Protein 3HUP (pdb70)

Sequence (239 aa):
DSHVSSSSCSEDWVGYQRKCYFISTVKKRSWTSAQNACSEHGATLAVVIDSEKDMNFLKRYAGREEEEHWVGLKKEPGHPWKWSNGKEFNNNWFNVTGSDKKCVFLKNTEVSSMEECEKKNLYWICNKPYKKVSSSCSEDWVGYYQRRKKCYFISTVKRRSWTSAQNNACSSEHGATLAVIDSEKDMNNFLKRYAGREEHWVGLKKEPGHPWKWSNGKEEFNNWFNVTGSDKCVFLKNTEVSSMEECEEKNLYWICNKPYK

Foldseek 3Di:
DPDDWDDDPQWDDDPQKTKHWDPWWFFQVVQQVVLVVVVWGFADADDPVSVQVVQVVQADFKAWGQWFDDPPDAIAGPVGHGDPCPDDEADDEGTWIHHNVDIYHDHRGGIGITMIMDGID/DWQEDPQWDDDPQKTKDWFPWWFFQVVVQVVQVVVVWGFADADDPVSVQVVQAVQAPFKAWGQWFDDVPDAIAGNVRDGDPCPDDEDDDATTWIHHNPHIYHDHRGDTGITMIMDGGD

Radius of gyration: 19.24 Å; Cα contacts (8 Å, |Δi|>4): 569; chains: 2; bounding box: 49×51×42 Å

Solvent-accessible surface area: 12019 Å² total; per-residue (Å²): 182,116,103,61,9,44,13,82,125,54,24,1,10,24,32,127,23,4,0,61,32,9,120,61,95,115,12,17,64,49,0,43,78,26,0,69,134,113,64,6,41,0,0,5,1,68,42,107,100,3,10,72,3,0,56,69,5,1,1,142,96,50,8,0,1,0,0,45,64,70,107,84,108,59,46,95,6,32,84,50,93,98,5,97,97,92,32,114,33,64,63,108,56,99,0,0,8,0,48,33,77,65,20,8,13,41,66,9,117,105,92,13,49,14,0,3,4,52,112,43,213,118,46,8,20,60,71,78,24,2,3,24,44,154,31,0,0,68,24,4,118,75,90,123,23,19,72,45,0,36,79,26,0,72,134,108,62,7,42,0,0,8,1,74,46,102,95,3,6,79,6,1,51,65,15,4,8,166,76,45,3,0,0,0,0,55,48,60,103,84,96,64,51,82,7,31,89,58,111,110,5,114,88,94,25,115,20,69,65,116,56,89,0,0,8,0,37,19,84,65,16,11,13,42,86,17,133,91,92,13,52,10,0,2,7,62,100,23,169

Structure (mmCIF, N/CA/C/O backbone):
data_3HUP
#
_entry.id   3HUP
#
_cell.length_a   86.067
_cell.length_b   86.067
_cell.length_c   61.975
_cell.angle_alpha   90.00
_cell.angle_beta   90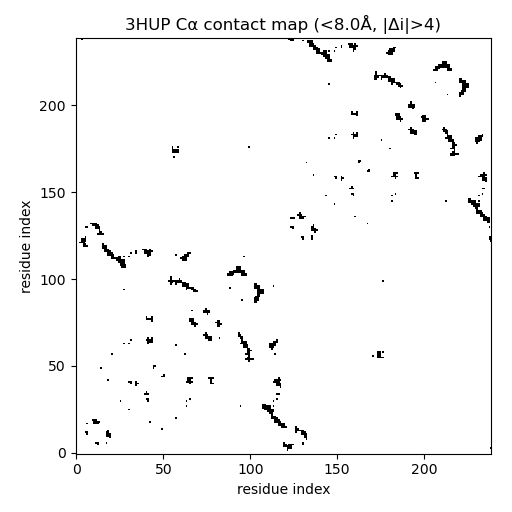.00
_cell.angle_gamma   120.00
#
_symmetry.space_group_name_H-M   'P 61'
#
loop_
_entity.id
_entity.type
_entity.pdbx_description
1 polymer 'Early activation antigen CD69'
2 non-polymer 'CHLORIDE ION'
3 non-polymer 'SODIUM ION'
4 water water
#
loop_
_atom_site.group_PDB
_atom_site.id
_atom_site.type_symbol
_atom_site.label_atom_id
_atom_site.label_alt_id
_atom_site.label_comp_id
_atom_site.label_asym_id
_atom_site.label_entity_id
_atom_site.label_seq_id
_atom_site.pdbx_PDB_ins_code
_atom_site.Cartn_x
_atom_site.Cartn_y
_atom_site.Cartn_z
_atom_site.occupancy
_atom_site.B_iso_or_equiv
_atom_site.auth_seq_id
_atom_site.auth_comp_id
_atom_site.auth_asym_id
_atom_site.auth_atom_id
_atom_site.pdbx_PDB_model_num
ATOM 1 N N . ASP A 1 10 ? 2.565 -50.847 0.096 0.50 27.69 79 ASP A N 1
ATOM 2 C CA . ASP A 1 10 ? 4.014 -50.682 0.006 0.50 28.15 79 ASP A CA 1
ATOM 3 C C . ASP A 1 10 ? 4.464 -49.352 0.609 0.50 27.00 79 ASP A C 1
ATOM 4 O O . ASP A 1 10 ? 4.270 -48.286 0.021 0.50 27.56 79 ASP A O 1
ATOM 9 N N . SER A 1 11 ? 5.075 -49.424 1.783 0.50 25.68 80 SER A N 1
ATOM 10 C CA . SER A 1 11 ? 5.347 -48.228 2.570 0.50 26.70 80 SER A CA 1
ATOM 11 C C . SER A 1 11 ? 6.724 -47.662 2.282 0.50 27.36 80 SER A C 1
ATOM 12 O O . SER A 1 11 ? 7.170 -46.718 2.938 0.50 27.88 80 SER A O 1
ATOM 15 N N . HIS A 1 12 ? 7.394 -48.231 1.292 0.50 27.72 81 HIS A N 1
ATOM 16 C CA . HIS A 1 12 ? 8.778 -47.869 1.042 0.50 30.66 81 HIS A CA 1
ATOM 17 C C . HIS A 1 12 ? 9.022 -46.443 0.524 0.50 34.14 81 HIS A C 1
ATOM 18 O O . HIS A 1 12 ? 8.408 -46.006 -0.456 0.50 32.98 81 HIS A O 1
ATOM 25 N N . VAL A 1 13 ? 9.932 -45.736 1.195 1.00 38.76 82 VAL A N 1
ATOM 26 C CA . VAL A 1 13 ? 10.519 -44.490 0.672 1.00 42.47 82 VAL A CA 1
ATOM 27 C C . VAL A 1 13 ? 12.046 -44.613 0.423 1.00 42.37 82 VAL A C 1
ATOM 28 O O . VAL A 1 13 ? 12.839 -44.934 1.328 1.00 42.18 82 VAL A O 1
ATOM 32 N N . SER A 1 14 ? 12.433 -44.352 -0.826 1.00 39.86 83 SER A N 1
ATOM 33 C CA A SER A 1 14 ? 13.803 -44.557 -1.270 0.50 38.47 83 SER A CA 1
ATOM 34 C CA B SER A 1 14 ? 13.807 -44.544 -1.289 0.50 39.12 83 SER A CA 1
ATOM 35 C C . SER A 1 14 ? 14.765 -43.500 -0.734 1.00 37.51 83 SER A C 1
ATOM 36 O O . SER A 1 14 ? 14.595 -42.307 -0.969 1.00 38.07 83 SER A O 1
ATOM 41 N N A SER A 1 15 ? 15.786 -43.962 -0.026 0.50 34.81 84 SER A N 1
ATOM 42 N N B SER A 1 15 ? 15.772 -43.963 0.009 0.50 36.10 84 SER A N 1
ATOM 43 C CA A SER A 1 15 ? 16.877 -43.100 0.394 0.50 29.32 84 SER A CA 1
ATOM 44 C CA B SER A 1 15 ? 16.747 -43.091 0.670 0.50 32.05 84 SER A CA 1
ATOM 45 C C A SER A 1 15 ? 18.083 -43.955 0.751 0.50 24.67 84 SER A C 1
ATOM 46 C C B SER A 1 15 ? 17.942 -43.899 1.191 0.50 26.83 84 SER A C 1
ATOM 47 O O A SER A 1 15 ? 18.065 -45.178 0.598 0.50 23.83 84 SER A O 1
ATOM 48 O O B SER A 1 15 ? 17.783 -45.057 1.569 0.50 27.31 84 SER A O 1
ATOM 53 N N . CYS A 1 16 ? 19.132 -43.296 1.222 1.00 20.26 85 CYS A N 1
ATOM 54 C CA . CYS A 1 16 ? 20.299 -43.994 1.763 1.00 17.76 85 CYS A CA 1
ATOM 55 C C . CYS A 1 16 ? 20.159 -44.163 3.274 1.00 17.89 85 CYS A C 1
ATOM 56 O O . CYS A 1 16 ? 19.364 -43.466 3.915 1.00 18.84 85 CYS A O 1
ATOM 59 N N . SER A 1 17 ? 20.924 -45.093 3.832 1.00 18.01 86 SER A N 1
ATOM 60 C CA . SER A 1 17 ? 20.827 -45.395 5.249 1.00 19.49 86 SER A CA 1
ATOM 61 C C . SER A 1 17 ? 21.545 -44.331 6.076 1.00 19.32 86 SER A C 1
ATOM 62 O O . SER A 1 17 ? 22.236 -43.462 5.534 1.00 18.75 86 SER A O 1
ATOM 65 N N . GLU A 1 18 ? 21.344 -44.405 7.389 1.00 21.85 87 GLU A N 1
ATOM 66 C CA . GLU A 1 18 ? 22.065 -43.604 8.373 1.00 24.50 87 GLU A CA 1
ATOM 67 C C . GLU A 1 18 ? 23.561 -43.573 8.062 1.00 27.23 87 GLU A C 1
ATOM 68 O O . GLU A 1 18 ? 24.188 -44.617 7.839 1.00 29.70 87 GLU A O 1
ATOM 74 N N . ASP A 1 19 ? 24.115 -42.364 8.033 1.00 25.00 88 ASP A N 1
ATOM 75 C CA . ASP A 1 19 ? 25.549 -42.135 7.793 1.00 25.02 88 ASP A CA 1
ATOM 76 C C . ASP A 1 19 ? 26.027 -42.308 6.365 1.00 21.57 88 ASP A C 1
ATOM 77 O O . ASP A 1 19 ? 27.232 -42.232 6.109 1.00 22.82 88 ASP A O 1
ATOM 82 N N . TRP A 1 20 ? 25.085 -42.523 5.446 1.00 15.69 89 TRP A N 1
ATOM 83 C CA . TRP A 1 20 ? 25.383 -42.504 4.017 1.00 13.23 89 TRP A CA 1
ATOM 84 C C . TRP A 1 20 ? 24.750 -41.282 3.373 1.00 12.99 89 TRP A C 1
ATOM 85 O O . TRP A 1 20 ? 23.771 -40.733 3.884 1.00 15.33 89 TRP A O 1
ATOM 96 N N . VAL A 1 21 ? 25.308 -40.871 2.245 1.00 11.24 90 VAL A N 1
ATOM 97 C CA . VAL A 1 21 ? 24.883 -39.653 1.554 1.00 12.42 90 VAL A CA 1
ATOM 98 C C . VAL A 1 21 ? 24.336 -40.039 0.184 1.00 10.65 90 VAL A C 1
ATOM 99 O O . VAL A 1 21 ? 24.994 -40.765 -0.573 1.00 12.58 90 VAL A O 1
ATOM 103 N N . GLY A 1 22 ? 23.125 -39.571 -0.119 1.00 11.02 91 GLY A N 1
ATOM 104 C CA . GLY A 1 22 ? 22.479 -39.898 -1.374 1.00 11.36 91 GLY A CA 1
ATOM 105 C C . GLY A 1 22 ? 22.645 -38.813 -2.419 1.00 12.75 91 GLY A C 1
ATOM 106 O O . GLY A 1 22 ? 22.375 -37.640 -2.160 1.00 13.89 91 GLY A O 1
ATOM 107 N N . TYR A 1 23 ? 23.088 -39.206 -3.610 1.00 12.55 92 TYR A N 1
ATOM 108 C CA . TYR A 1 23 ? 23.190 -38.277 -4.729 1.00 14.07 92 TYR A CA 1
ATOM 109 C C . TYR A 1 23 ? 23.139 -39.060 -6.034 1.00 15.42 92 TYR A C 1
ATOM 110 O O . TYR A 1 23 ? 23.878 -40.037 -6.190 1.00 16.01 92 TYR A O 1
ATOM 119 N N . GLN A 1 24 ? 22.259 -38.642 -6.954 1.00 15.94 93 GLN A N 1
ATOM 120 C CA . GLN A 1 24 ? 22.171 -39.249 -8.285 1.00 17.53 93 GLN A CA 1
ATOM 121 C C . GLN A 1 24 ? 22.015 -40.772 -8.222 1.00 19.24 93 GLN A C 1
ATOM 122 O O . GLN A 1 24 ? 22.715 -41.495 -8.926 1.00 19.40 93 GLN A O 1
ATOM 128 N N . ARG A 1 25 ? 21.108 -41.248 -7.371 1.00 18.89 94 ARG A N 1
ATOM 129 C CA . ARG A 1 25 ? 20.798 -42.678 -7.250 1.00 18.25 94 ARG A CA 1
ATOM 130 C C . ARG A 1 25 ? 21.956 -43.552 -6.745 1.00 17.32 94 ARG A C 1
ATOM 131 O O . ARG A 1 25 ? 21.939 -44.779 -6.900 1.00 17.30 94 ARG A O 1
ATOM 139 N N . LYS A 1 26 ? 22.954 -42.922 -6.138 1.00 14.64 95 LYS A N 1
ATOM 140 C CA . LYS A 1 26 ? 23.961 -43.663 -5.397 1.00 14.02 95 LYS A CA 1
ATOM 141 C C . LYS A 1 26 ? 24.027 -43.203 -3.943 1.00 12.61 95 LYS A C 1
ATOM 142 O O . LYS A 1 26 ? 23.645 -42.074 -3.607 1.00 14.44 95 LYS A O 1
ATOM 148 N N . CYS A 1 27 ? 24.492 -44.105 -3.086 1.00 12.88 96 CYS A N 1
ATOM 149 C CA . CYS A 1 27 ? 24.740 -43.799 -1.678 1.00 12.08 96 CYS A CA 1
ATOM 150 C C . CYS A 1 27 ? 26.243 -43.831 -1.469 1.00 11.77 96 CYS A C 1
ATOM 151 O O . CYS A 1 27 ? 26.917 -44.770 -1.905 1.00 12.26 96 CYS A O 1
ATOM 154 N N . TYR A 1 28 ? 26.742 -42.808 -0.783 1.00 10.50 97 TYR A N 1
ATOM 155 C CA . TYR A 1 28 ? 28.164 -42.601 -0.560 1.00 10.60 97 TYR A CA 1
ATOM 156 C C . TYR A 1 28 ? 28.513 -42.691 0.927 1.00 10.86 97 TYR A C 1
ATOM 157 O O . TYR A 1 28 ? 27.718 -42.326 1.801 1.00 10.79 97 TYR A O 1
ATOM 166 N N . PHE A 1 29 ? 29.716 -43.168 1.204 1.00 10.56 98 PHE A N 1
ATOM 167 C CA . PHE A 1 29 ? 30.234 -43.190 2.563 1.00 11.10 98 PHE A CA 1
ATOM 168 C C . PHE A 1 29 ? 31.687 -42.702 2.552 1.00 10.68 98 PHE A C 1
ATOM 169 O O . PHE A 1 29 ? 32.507 -43.133 1.720 1.00 13.13 98 PHE A O 1
ATOM 177 N N . ILE A 1 30 ? 32.003 -41.802 3.471 1.00 10.58 99 ILE A N 1
ATOM 178 C CA . ILE A 1 30 ? 33.356 -41.287 3.578 1.00 10.98 99 ILE A CA 1
ATOM 179 C C . ILE A 1 30 ? 34.009 -41.780 4.876 1.00 13.14 99 ILE A C 1
ATOM 180 O O . ILE A 1 30 ? 33.425 -41.683 5.962 1.00 13.45 99 ILE A O 1
ATOM 185 N N . SER A 1 31 ? 35.222 -42.322 4.758 1.00 11.96 100 SER A N 1
ATOM 186 C CA . SER A 1 31 ? 35.874 -42.953 5.903 1.00 13.59 100 SER A CA 1
ATOM 187 C C . SER A 1 31 ? 36.373 -41.919 6.908 1.00 16.13 100 SER A C 1
ATOM 188 O O . SER A 1 31 ? 36.577 -40.764 6.558 1.00 15.63 100 SER A O 1
ATOM 191 N N . THR A 1 32 ? 36.557 -42.356 8.156 1.00 16.62 101 THR A N 1
ATOM 192 C CA . THR A 1 32 ? 37.063 -41.506 9.218 1.00 19.56 101 THR A CA 1
ATOM 193 C C . THR A 1 32 ? 38.503 -41.918 9.610 1.00 18.96 101 THR A C 1
ATOM 194 O O . THR A 1 32 ? 39.103 -41.341 10.530 1.00 19.98 101 THR A O 1
ATOM 198 N N . VAL A 1 33 ? 39.034 -42.933 8.932 1.00 16.60 102 VAL A N 1
ATOM 199 C CA . VAL A 1 33 ? 40.405 -43.399 9.162 1.00 16.05 102 VAL A CA 1
ATOM 200 C C . VAL A 1 33 ? 41.077 -43.657 7.831 1.00 15.32 102 VAL A C 1
ATOM 201 O O . VAL A 1 33 ? 40.397 -43.872 6.824 1.00 15.02 102 VAL A O 1
ATOM 205 N N . LYS A 1 34 ? 42.410 -43.643 7.838 1.00 14.98 103 LYS A N 1
ATOM 206 C CA A LYS A 1 34 ? 43.201 -43.912 6.642 0.50 14.83 103 LYS A CA 1
ATOM 207 C CA B LYS A 1 34 ? 43.210 -43.912 6.643 0.50 14.84 103 LYS A CA 1
ATOM 208 C C . LYS A 1 34 ? 43.677 -45.370 6.621 1.00 16.05 103 LYS A C 1
ATOM 209 O O . LYS A 1 34 ? 44.185 -45.881 7.625 1.00 17.06 103 LYS A O 1
ATOM 220 N N . ARG A 1 35 ? 43.505 -46.039 5.480 1.00 14.83 104 ARG A N 1
ATOM 221 C CA . ARG A 1 35 ? 43.906 -47.437 5.318 1.00 15.28 104 ARG A CA 1
ATOM 222 C C . ARG A 1 35 ? 44.394 -47.651 3.889 1.00 14.77 104 ARG A C 1
ATOM 223 O O . ARG A 1 35 ? 44.227 -46.774 3.024 1.00 13.81 104 ARG A O 1
ATOM 231 N N . SER A 1 36 ? 44.987 -48.816 3.637 1.00 16.21 105 SER A N 1
ATOM 232 C CA . SER A 1 36 ? 45.433 -49.149 2.287 1.00 16.06 105 SER A CA 1
ATOM 233 C C . SER A 1 36 ? 44.229 -49.244 1.346 1.00 15.99 105 SER A C 1
ATOM 234 O O . SER A 1 36 ? 43.071 -49.349 1.792 1.00 15.31 105 SER A O 1
ATOM 237 N N . TRP A 1 37 ? 44.495 -49.212 0.042 1.00 14.64 106 TRP A N 1
ATOM 238 C CA . TRP A 1 37 ? 43.420 -49.305 -0.940 1.00 12.66 106 TRP A CA 1
ATOM 239 C C . TRP A 1 37 ? 42.661 -50.627 -0.757 1.00 13.91 106 TRP A C 1
ATOM 240 O O . TRP A 1 37 ? 41.434 -50.654 -0.784 1.00 13.86 106 TRP A O 1
ATOM 251 N N . THR A 1 38 ? 43.397 -51.721 -0.552 1.00 17.44 107 THR A N 1
ATOM 252 C CA . THR A 1 38 ? 42.769 -53.030 -0.383 1.00 18.74 107 THR A CA 1
ATOM 253 C C . THR A 1 38 ? 41.915 -53.105 0.889 1.00 19.24 107 THR A C 1
ATOM 254 O O . THR A 1 38 ? 40.802 -53.634 0.863 1.00 21.09 107 THR A O 1
ATOM 258 N N . SER A 1 39 ? 42.439 -52.601 2.004 1.00 16.50 108 SER A N 1
ATOM 259 C CA . SER A 1 39 ? 41.673 -52.593 3.246 1.00 16.07 108 SER A CA 1
ATOM 260 C C . SER A 1 39 ? 40.410 -51.751 3.052 1.00 15.82 108 SER A C 1
ATOM 261 O O . SER A 1 39 ? 39.328 -52.128 3.522 1.00 16.67 108 SER A O 1
ATOM 264 N N . ALA A 1 40 ? 40.557 -50.609 2.377 1.00 14.93 109 ALA A N 1
ATOM 265 C CA . ALA A 1 40 ? 39.420 -49.726 2.109 1.00 15.44 109 ALA A CA 1
ATOM 266 C C . ALA A 1 40 ? 38.353 -50.441 1.274 1.00 16.22 109 ALA A C 1
ATOM 267 O O . ALA A 1 40 ? 37.168 -50.389 1.600 1.00 16.00 109 ALA A O 1
ATOM 269 N N . GLN A 1 41 ? 38.777 -51.112 0.203 1.00 14.89 110 GLN A N 1
ATOM 270 C CA . GLN A 1 41 ? 37.856 -51.888 -0.620 1.00 17.61 110 GLN A CA 1
ATOM 271 C C . GLN A 1 41 ? 37.133 -52.930 0.245 1.00 17.39 110 GLN A C 1
ATOM 272 O O . GLN A 1 41 ? 35.913 -53.123 0.128 1.00 17.70 110 GLN A O 1
ATOM 278 N N . ASN A 1 42 ? 37.886 -53.594 1.119 1.00 17.79 111 ASN A N 1
ATOM 279 C CA . ASN A 1 42 ? 37.275 -54.573 2.026 1.00 22.58 111 ASN A CA 1
ATOM 280 C C . ASN A 1 42 ? 36.232 -53.952 2.947 1.00 19.54 111 ASN A C 1
ATOM 281 O O . ASN A 1 42 ? 35.175 -54.528 3.190 1.00 20.50 111 ASN A O 1
ATOM 286 N N . ALA A 1 43 ? 36.553 -52.781 3.478 1.00 18.87 112 ALA A N 1
ATOM 287 C CA . ALA A 1 43 ? 35.630 -52.068 4.348 1.00 16.44 112 ALA A CA 1
ATOM 288 C C . ALA A 1 43 ? 34.361 -51.710 3.594 1.00 16.03 112 ALA A C 1
ATOM 289 O O . ALA A 1 43 ? 33.281 -51.835 4.1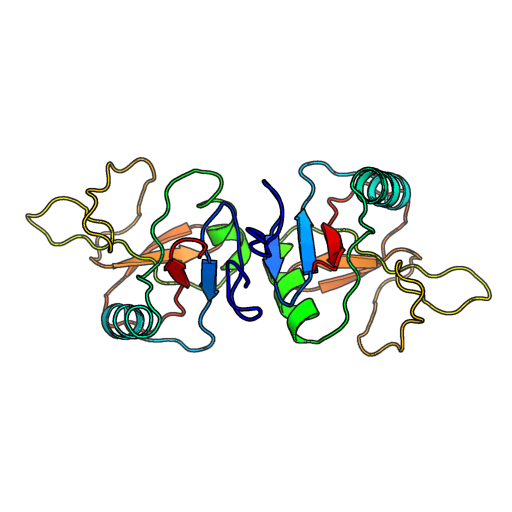48 1.00 18.19 112 ALA A O 1
ATOM 291 N N . CYS A 1 44 ? 34.480 -51.272 2.337 1.00 15.69 113 CYS A N 1
ATOM 292 C CA . CYS A 1 44 ? 33.293 -50.934 1.550 1.00 14.29 113 CYS A CA 1
ATOM 293 C C . CYS A 1 44 ? 32.457 -52.204 1.309 1.00 15.39 113 CYS A C 1
ATOM 294 O O . CYS A 1 44 ? 31.229 -52.183 1.417 1.00 17.35 113 CYS A O 1
ATOM 297 N N . SER A 1 45 ? 33.118 -53.312 0.992 1.00 17.31 114 SER A N 1
ATOM 298 C CA . SER A 1 45 ? 32.393 -54.541 0.683 1.00 20.76 114 SER A CA 1
ATOM 299 C C . SER A 1 45 ? 31.621 -55.070 1.896 1.00 22.32 114 SER A C 1
ATOM 300 O O . SER A 1 45 ? 30.564 -55.688 1.737 1.00 24.52 114 SER A O 1
ATOM 303 N N . GLU A 1 46 ? 32.146 -54.830 3.097 1.00 22.60 115 GLU A N 1
ATOM 304 C CA . GLU A 1 46 ? 31.462 -55.242 4.325 1.00 23.62 115 GLU A CA 1
ATOM 305 C C . GLU A 1 46 ? 30.103 -54.566 4.438 1.00 23.93 115 GLU A C 1
ATOM 306 O O . GLU A 1 46 ? 29.227 -55.038 5.148 1.00 27.50 115 GLU A O 1
ATOM 312 N N . HIS A 1 47 ? 29.926 -53.460 3.725 1.00 22.85 116 HIS A N 1
ATOM 313 C CA . HIS A 1 47 ? 28.675 -52.725 3.774 1.00 22.98 116 HIS A CA 1
ATOM 314 C C . HIS A 1 47 ? 27.992 -52.672 2.425 1.00 23.17 116 HIS A C 1
ATOM 315 O O . HIS A 1 47 ? 27.242 -51.752 2.136 1.00 26.39 116 HIS A O 1
ATOM 322 N N . GLY A 1 48 ? 28.247 -53.682 1.605 1.00 20.88 117 GLY A N 1
ATOM 323 C CA . GLY A 1 48 ? 27.569 -53.829 0.335 1.00 20.97 117 GLY A CA 1
ATOM 324 C C . GLY A 1 48 ? 27.927 -52.812 -0.723 1.00 18.60 117 GLY A C 1
ATOM 325 O O . GLY A 1 48 ? 27.170 -52.601 -1.659 1.00 20.44 117 GLY A O 1
ATOM 326 N N . ALA A 1 49 ? 29.093 -52.192 -0.585 1.00 16.65 118 ALA A N 1
ATOM 327 C CA . ALA A 1 49 ? 29.527 -51.143 -1.503 1.00 16.01 118 ALA A CA 1
ATOM 328 C C . ALA A 1 49 ? 30.884 -51.489 -2.096 1.00 17.10 118 ALA A C 1
ATOM 329 O O . ALA A 1 49 ? 31.460 -52.542 -1.788 1.00 18.66 118 ALA A O 1
ATOM 331 N N . THR A 1 50 ? 31.391 -50.609 -2.953 1.00 14.54 119 THR A N 1
ATOM 332 C CA . THR A 1 50 ? 32.763 -50.717 -3.426 1.00 13.63 119 THR A CA 1
ATOM 333 C C . THR A 1 50 ? 33.389 -49.354 -3.218 1.00 12.30 119 THR A C 1
ATOM 334 O O . THR A 1 50 ? 32.678 -48.379 -2.923 1.00 13.11 119 THR A O 1
ATOM 338 N N . LEU A 1 51 ? 34.708 -49.268 -3.360 1.00 11.08 120 LEU A N 1
ATOM 339 C CA . LEU A 1 51 ? 35.322 -47.953 -3.463 1.00 11.23 120 LEU A CA 1
ATOM 340 C C . LEU A 1 51 ? 34.584 -47.188 -4.573 1.00 11.96 120 LEU A C 1
ATOM 341 O O . LEU A 1 51 ? 34.139 -47.786 -5.563 1.00 13.25 120 LEU A O 1
ATOM 346 N N . ALA A 1 52 ? 34.421 -45.883 -4.401 1.00 10.70 121 ALA A N 1
ATOM 347 C CA . ALA A 1 52 ? 33.498 -45.127 -5.245 1.00 10.74 121 ALA A CA 1
ATOM 348 C C . ALA A 1 52 ? 33.780 -45.251 -6.749 1.00 11.54 121 ALA A C 1
ATOM 349 O O . ALA A 1 52 ? 34.908 -45.078 -7.216 1.00 12.26 121 ALA A O 1
ATOM 351 N N . VAL A 1 53 ? 32.724 -45.540 -7.499 1.00 12.58 122 VAL A N 1
ATOM 352 C CA A VAL A 1 53 ? 32.767 -45.552 -8.957 0.50 13.90 122 VAL A CA 1
ATOM 353 C CA B VAL A 1 53 ? 32.796 -45.536 -8.951 0.50 13.92 122 VAL A CA 1
ATOM 354 C C . VAL A 1 53 ? 32.134 -44.266 -9.472 1.00 16.18 122 VAL A C 1
ATOM 355 O O . VAL A 1 53 ? 31.163 -43.756 -8.882 1.00 17.17 122 VAL A O 1
ATOM 362 N N . ILE A 1 54 ? 32.686 -43.738 -10.556 1.00 18.38 123 ILE A N 1
ATOM 363 C CA . ILE A 1 54 ? 32.271 -42.447 -11.079 1.00 21.75 123 ILE A CA 1
ATOM 364 C C . ILE A 1 54 ? 31.709 -42.597 -12.461 1.00 23.28 123 ILE A C 1
ATOM 365 O O . ILE A 1 54 ? 32.442 -42.879 -13.394 1.00 25.49 123 ILE A O 1
ATOM 370 N N . ASP A 1 55 ? 30.408 -42.389 -12.586 1.00 26.02 124 ASP A N 1
ATOM 371 C CA . ASP A 1 55 ? 29.719 -42.608 -13.846 1.00 29.19 124 ASP A CA 1
ATOM 372 C C . ASP A 1 55 ? 29.486 -41.350 -14.670 1.00 29.21 124 ASP A C 1
ATOM 373 O O . ASP A 1 55 ? 29.083 -41.450 -15.814 1.00 31.88 124 ASP A O 1
ATOM 378 N N . SER A 1 56 ? 29.723 -40.170 -14.109 1.00 26.49 125 SER A N 1
ATOM 379 C CA . SER A 1 56 ? 29.390 -38.934 -14.828 1.00 26.40 125 SER A CA 1
ATOM 380 C C . SER A 1 56 ? 30.171 -37.729 -14.313 1.00 26.19 125 SER A C 1
ATOM 381 O O . SER A 1 56 ? 30.770 -37.796 -13.233 1.00 25.95 125 SER A O 1
ATOM 384 N N . GLU A 1 57 ? 30.144 -36.629 -15.073 1.00 25.60 126 GLU A N 1
ATOM 385 C CA . GLU A 1 57 ? 30.755 -35.384 -14.619 1.00 26.30 126 GLU A CA 1
ATOM 386 C C . GLU A 1 57 ? 30.090 -34.900 -13.324 1.00 25.52 126 GLU A C 1
ATOM 387 O O . GLU A 1 57 ? 30.771 -34.383 -12.434 1.00 26.22 126 GLU A O 1
ATOM 393 N N . LYS A 1 58 ? 28.774 -35.089 -13.208 1.00 23.07 127 LYS A N 1
ATOM 394 C CA . LYS A 1 58 ? 28.070 -34.771 -11.965 1.00 24.63 127 LYS A CA 1
ATOM 395 C C . LYS A 1 58 ? 28.631 -35.571 -10.790 1.00 24.37 127 LYS A C 1
ATOM 396 O O . LYS A 1 58 ? 28.912 -35.010 -9.722 1.00 24.92 127 LYS A O 1
ATOM 402 N N . ASP A 1 59 ? 28.777 -36.885 -10.983 1.00 21.74 128 ASP A N 1
ATOM 403 C CA . ASP A 1 59 ? 29.356 -37.735 -9.952 1.00 19.97 128 ASP A CA 1
ATOM 404 C C . ASP A 1 59 ? 30.735 -37.207 -9.600 1.00 19.33 128 ASP A C 1
ATOM 405 O O . ASP A 1 59 ? 31.075 -37.090 -8.433 1.00 18.05 128 ASP A O 1
ATOM 410 N N . MET A 1 60 ? 31.541 -36.906 -10.618 1.00 21.19 129 MET A N 1
ATOM 411 C CA . MET A 1 60 ? 32.900 -36.426 -10.382 1.00 20.77 129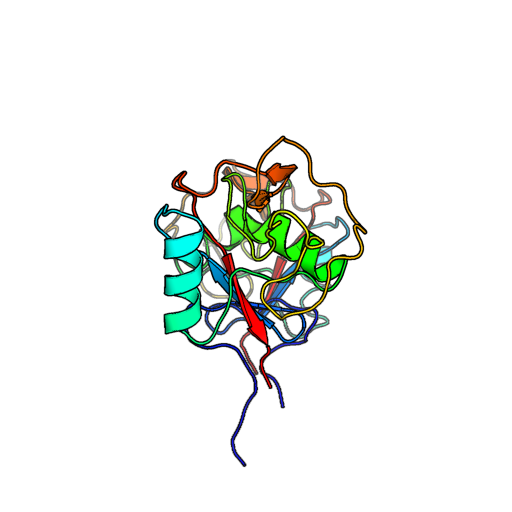 MET A CA 1
ATOM 412 C C . MET A 1 60 ? 32.913 -35.118 -9.592 1.00 20.19 129 MET A C 1
ATOM 413 O O . MET A 1 60 ? 33.678 -34.978 -8.632 1.00 19.20 129 MET A O 1
ATOM 418 N N . ASN A 1 61 ? 32.071 -34.163 -9.989 1.00 20.45 130 ASN A N 1
ATOM 419 C CA . ASN A 1 61 ? 32.033 -32.887 -9.288 1.00 22.36 130 ASN A CA 1
ATOM 420 C C . ASN A 1 61 ? 31.595 -33.085 -7.850 1.00 21.40 130 ASN A C 1
ATOM 421 O O . ASN A 1 61 ? 32.158 -32.500 -6.925 1.00 22.56 130 ASN A O 1
ATOM 426 N N . PHE A 1 62 ? 30.615 -33.956 -7.655 1.00 20.74 131 PHE A N 1
ATOM 427 C CA . PHE A 1 62 ? 30.134 -34.211 -6.311 1.00 19.82 131 PHE A CA 1
ATOM 428 C C . PHE A 1 62 ? 31.220 -34.856 -5.445 1.00 19.71 131 PHE A C 1
ATOM 429 O O . PHE A 1 62 ? 31.450 -34.450 -4.315 1.00 20.65 131 PHE A O 1
ATOM 437 N N . LEU A 1 63 ? 31.872 -35.880 -5.986 1.00 20.01 132 LEU A N 1
ATOM 438 C CA . LEU A 1 63 ? 32.912 -36.634 -5.264 1.00 20.62 132 LEU A CA 1
ATOM 439 C C . LEU A 1 63 ? 34.075 -35.752 -4.837 1.00 18.80 132 LEU A C 1
ATOM 440 O O . LEU A 1 63 ? 34.523 -35.826 -3.697 1.00 21.25 132 LEU A O 1
ATOM 445 N N . LYS A 1 64 ? 34.572 -34.935 -5.761 1.00 18.24 133 LYS A N 1
ATOM 446 C CA . LYS A 1 64 ? 35.669 -34.016 -5.441 1.00 17.90 133 LYS A CA 1
ATOM 447 C C . LYS A 1 64 ? 35.303 -33.091 -4.283 1.00 17.83 133 LYS A C 1
ATOM 448 O O . LYS A 1 64 ? 36.102 -32.893 -3.378 1.00 21.07 133 LYS A O 1
ATOM 454 N N . ARG A 1 65 ? 34.092 -32.535 -4.307 1.00 18.20 134 ARG A N 1
ATOM 455 C CA . ARG A 1 65 ? 33.656 -31.651 -3.234 1.00 18.15 134 ARG A CA 1
ATOM 456 C C . ARG A 1 65 ? 33.476 -32.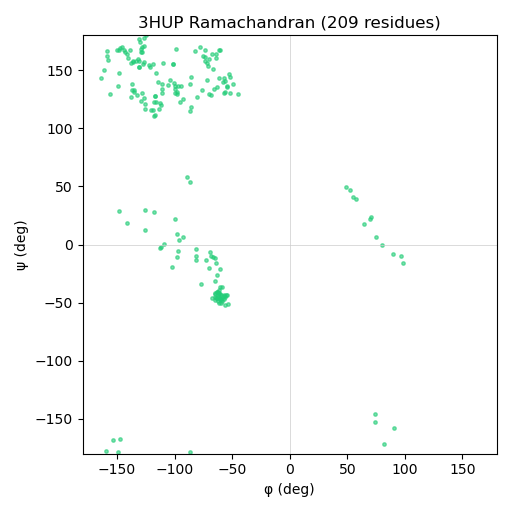430 -1.930 1.00 16.03 134 ARG A C 1
ATOM 457 O O . ARG A 1 65 ? 33.914 -31.995 -0.882 1.00 17.53 134 ARG A O 1
ATOM 465 N N . TYR A 1 66 ? 32.811 -33.580 -2.003 1.00 17.49 135 TYR A N 1
ATOM 466 C CA . TYR A 1 66 ? 32.592 -34.437 -0.835 1.00 16.72 135 TYR A CA 1
ATOM 467 C C . TYR A 1 66 ? 33.926 -34.876 -0.200 1.00 17.84 135 TYR A C 1
ATOM 468 O O . TYR A 1 66 ? 34.033 -34.960 1.023 1.00 19.15 135 TYR A O 1
ATOM 477 N N . ALA A 1 67 ? 34.941 -35.134 -1.032 1.00 17.18 136 ALA A N 1
ATOM 478 C CA . ALA A 1 67 ? 36.275 -35.534 -0.547 1.00 17.17 136 ALA A CA 1
ATOM 479 C C . ALA A 1 67 ? 36.930 -34.464 0.318 1.00 18.79 136 ALA A C 1
ATOM 480 O O . ALA A 1 67 ? 37.576 -34.776 1.312 1.00 21.40 136 ALA A O 1
ATOM 482 N N . GLY A 1 68 ? 36.757 -33.198 -0.063 1.00 19.52 137 GLY A N 1
ATOM 483 C CA . GLY A 1 68 ? 37.430 -32.112 0.625 1.00 19.22 137 GLY A CA 1
ATOM 484 C C . GLY A 1 68 ? 38.912 -32.048 0.288 1.00 20.51 137 GLY A C 1
ATOM 485 O O . GLY A 1 68 ? 39.345 -32.485 -0.796 1.00 21.81 137 GLY A O 1
ATOM 486 N N . ARG A 1 69 ? 39.700 -31.515 1.221 1.00 20.03 138 ARG A N 1
ATOM 487 C CA . ARG A 1 69 ? 41.117 -31.256 0.959 1.00 20.01 138 ARG A CA 1
ATOM 488 C C . ARG A 1 69 ? 42.051 -32.459 1.105 1.00 20.65 138 ARG A C 1
ATOM 489 O O . ARG A 1 69 ? 43.194 -32.404 0.681 1.00 23.01 138 ARG A O 1
ATOM 497 N N . GLU A 1 70 ? 41.584 -33.545 1.702 1.00 18.45 139 GLU A N 1
ATOM 498 C CA A GLU A 1 70 ? 42.425 -34.715 1.947 0.50 17.98 139 GLU A CA 1
ATOM 499 C CA B GLU A 1 70 ? 42.468 -34.678 1.908 0.50 18.31 139 GLU A CA 1
ATOM 500 C C . GLU A 1 70 ? 42.267 -35.742 0.832 1.00 16.49 139 GLU A C 1
ATOM 501 O O . GLU A 1 70 ? 41.177 -35.882 0.262 1.00 14.10 139 GLU A O 1
ATOM 512 N N . GLU A 1 71 ? 43.342 -36.465 0.533 1.00 14.58 140 GLU A N 1
ATOM 513 C CA A GLU A 1 71 ? 43.299 -37.544 -0.451 0.50 14.15 140 GLU A CA 1
ATOM 514 C CA B GLU A 1 71 ? 43.294 -37.542 -0.452 0.50 13.39 140 GLU A CA 1
ATOM 515 C C . GLU A 1 71 ? 42.376 -38.695 -0.016 1.00 12.42 140 GLU A C 1
ATOM 516 O O . GLU A 1 71 ? 42.447 -39.173 1.117 1.00 14.12 140 GLU A O 1
ATOM 527 N N . HIS A 1 72 ? 41.517 -39.133 -0.933 1.00 10.14 141 HIS A N 1
ATOM 528 C CA . HIS A 1 72 ? 40.595 -40.242 -0.692 1.00 10.21 141 HIS A CA 1
ATOM 529 C C . HIS A 1 72 ? 40.684 -41.272 -1.801 1.00 10.09 141 HIS A C 1
ATOM 530 O O . HIS A 1 72 ? 40.479 -40.942 -2.976 1.00 11.60 141 HIS A O 1
ATOM 537 N N . TRP A 1 73 ? 40.963 -42.524 -1.434 1.00 9.53 142 TRP A N 1
ATOM 538 C CA . TRP A 1 73 ? 40.889 -43.619 -2.395 1.00 9.69 142 TRP A CA 1
ATOM 539 C C . TRP A 1 73 ? 39.505 -43.707 -3.057 1.00 9.37 142 TRP A C 1
ATOM 540 O O . TRP A 1 73 ? 38.478 -43.552 -2.384 1.00 10.42 142 TRP A O 1
ATOM 551 N N . VAL A 1 74 ? 39.480 -44.006 -4.354 1.00 9.81 143 VAL A N 1
ATOM 552 C CA . VAL A 1 74 ? 38.237 -44.342 -5.056 1.00 10.17 143 VAL A CA 1
ATOM 553 C C . VAL A 1 74 ? 38.423 -45.640 -5.869 1.00 11.44 143 VAL A C 1
ATOM 554 O O . VAL A 1 74 ? 39.522 -46.201 -5.906 1.00 13.13 143 VAL A O 1
ATOM 558 N N . GLY A 1 75 ? 37.358 -46.114 -6.514 1.00 11.30 144 GLY A N 1
ATOM 559 C CA . GLY A 1 75 ? 37.317 -47.475 -7.027 1.00 12.77 144 GLY A CA 1
ATOM 560 C C . GLY A 1 75 ? 37.839 -47.643 -8.436 1.00 14.43 144 GLY A C 1
ATOM 561 O O . GLY A 1 75 ? 37.139 -48.103 -9.347 1.00 16.64 144 GLY A O 1
ATOM 562 N N . LEU A 1 76 ? 39.089 -47.257 -8.623 1.00 14.52 145 LEU A N 1
ATOM 563 C CA . LEU A 1 76 ? 39.698 -47.352 -9.932 1.00 14.81 145 LEU A CA 1
ATOM 564 C C . LEU A 1 76 ? 41.120 -47.871 -9.738 1.00 18.65 145 LEU A C 1
ATOM 565 O O . LEU A 1 76 ? 41.891 -47.334 -8.928 1.00 18.22 145 LEU A O 1
ATOM 570 N N . LYS A 1 77 ? 41.457 -48.934 -10.459 1.00 19.89 146 LYS A N 1
ATOM 571 C CA . LYS A 1 77 ? 42.728 -49.607 -10.255 1.00 21.73 146 LYS A CA 1
ATOM 572 C C . LYS A 1 77 ? 43.236 -50.204 -11.569 1.00 21.93 146 LYS A C 1
ATOM 573 O O . LYS A 1 77 ? 42.441 -50.611 -12.418 1.00 23.77 146 LYS A O 1
ATOM 579 N N . LYS A 1 78 ? 44.558 -50.245 -11.735 1.00 20.33 147 LYS A N 1
ATOM 580 C CA . LYS A 1 78 ? 45.151 -50.784 -12.954 1.00 22.74 147 LYS A CA 1
ATOM 581 C C . LYS A 1 78 ? 46.020 -52.000 -12.655 1.00 29.91 147 LYS A C 1
ATOM 582 O O . LYS A 1 78 ? 46.970 -51.919 -11.870 1.00 31.66 147 LYS A O 1
ATOM 588 N N . GLU A 1 79 ? 45.686 -53.124 -13.287 1.00 33.60 148 GLU A N 1
ATOM 589 C CA . GLU A 1 79 ? 46.469 -54.354 -13.177 1.00 40.71 148 GLU A CA 1
ATOM 590 C C . GLU A 1 79 ? 47.283 -54.575 -14.445 1.00 44.08 148 GLU A C 1
ATOM 591 O O . GLU A 1 79 ? 46.797 -54.302 -15.542 1.00 42.89 148 GLU A O 1
ATOM 597 N N . PRO A 1 80 ? 48.528 -55.071 -14.302 1.00 48.48 149 PRO A N 1
ATOM 598 C CA . PRO A 1 80 ? 49.350 -55.315 -15.498 1.00 48.55 149 PRO A CA 1
ATOM 599 C C . PRO A 1 80 ? 48.597 -56.207 -16.484 1.00 48.03 149 PRO A C 1
ATOM 600 O O . PRO A 1 80 ? 47.969 -57.187 -16.058 1.00 47.18 149 PRO A O 1
ATOM 604 N N . GLY A 1 81 ? 48.648 -55.859 -17.772 1.00 47.92 150 GLY A N 1
ATOM 605 C CA . GLY A 1 81 ? 48.047 -56.665 -18.826 1.00 47.88 150 GLY A CA 1
ATOM 606 C C . GLY A 1 81 ? 46.546 -56.477 -18.986 1.00 47.50 150 GLY A C 1
ATOM 607 O O . GLY A 1 81 ? 45.919 -57.101 -19.850 1.00 47.90 150 GLY A O 1
ATOM 608 N N . HIS A 1 82 ? 45.966 -55.618 -18.150 1.00 43.72 151 HIS A N 1
ATOM 609 C CA . HIS A 1 82 ? 44.534 -55.346 -18.194 1.00 39.79 151 HIS A CA 1
ATOM 610 C C . HIS A 1 82 ? 44.330 -53.849 -18.296 1.00 33.30 151 HIS A C 1
ATOM 611 O O . HIS A 1 82 ? 45.191 -53.069 -17.889 1.00 30.42 151 HIS A O 1
ATOM 618 N N . PRO A 1 83 ? 43.184 -53.436 -18.840 1.00 29.26 152 PRO A N 1
ATOM 619 C CA . PRO A 1 83 ? 42.923 -52.000 -18.841 1.00 26.21 152 PRO A CA 1
ATOM 620 C C . PRO A 1 83 ? 42.571 -51.542 -17.421 1.00 27.03 152 PRO A C 1
ATOM 621 O O . PRO A 1 83 ? 42.330 -52.371 -16.525 1.00 26.45 152 PRO A O 1
ATOM 625 N N . TRP A 1 84 ? 42.566 -50.223 -17.223 1.00 26.57 153 TRP A N 1
ATOM 626 C CA . TRP A 1 84 ? 41.986 -49.612 -16.043 1.00 23.60 153 TRP A CA 1
ATOM 627 C C . TRP A 1 84 ? 40.542 -50.078 -15.901 1.00 22.86 153 TRP A C 1
ATOM 628 O O . TRP A 1 84 ? 39.805 -50.105 -16.884 1.00 21.95 153 TRP A O 1
ATOM 639 N N . LYS A 1 85 ? 40.140 -50.438 -14.682 1.00 22.92 154 LYS A N 1
ATOM 640 C CA . LYS A 1 85 ? 38.770 -50.898 -14.434 1.00 22.46 154 LYS A CA 1
ATOM 641 C C . LYS A 1 85 ? 38.173 -50.300 -13.153 1.00 21.32 154 LYS A C 1
ATOM 642 O O . LYS A 1 85 ? 38.848 -50.211 -12.122 1.00 21.79 154 LYS A O 1
ATOM 648 N N . TRP A 1 86 ? 36.903 -49.898 -13.234 1.00 18.44 155 TRP A N 1
ATOM 649 C CA . TRP A 1 86 ? 36.137 -49.472 -12.073 1.00 16.44 155 TRP A CA 1
ATOM 650 C C . TRP A 1 86 ? 35.812 -50.685 -11.237 1.00 19.27 155 TRP A C 1
ATOM 651 O O . TRP A 1 86 ? 35.758 -51.807 -11.751 1.00 20.92 155 TRP A O 1
ATOM 662 N N . SER A 1 87 ? 35.560 -50.465 -9.950 1.00 18.59 156 SER A N 1
ATOM 663 C CA . SER A 1 87 ? 35.233 -51.571 -9.054 1.00 20.35 156 SER A CA 1
ATOM 664 C C . SER A 1 87 ? 33.857 -52.215 -9.336 1.00 23.45 156 SER A C 1
ATOM 665 O O . SER A 1 87 ? 33.514 -53.230 -8.748 1.00 26.06 156 SER A O 1
ATOM 668 N N . ASN A 1 88 ? 33.072 -51.635 -10.237 1.00 23.04 157 ASN A N 1
ATOM 669 C CA . ASN A 1 88 ? 31.778 -52.216 -10.593 1.00 24.28 157 ASN A CA 1
ATOM 670 C C . ASN A 1 88 ? 31.856 -53.084 -11.858 1.00 25.94 157 ASN A C 1
ATOM 671 O O . ASN A 1 88 ? 30.831 -53.576 -12.349 1.00 27.37 157 ASN A O 1
ATOM 676 N N . GLY A 1 89 ? 33.070 -53.252 -12.387 1.00 23.12 158 GLY A N 1
ATOM 677 C CA . GLY A 1 89 ? 33.306 -54.082 -13.557 1.00 21.46 158 GLY A CA 1
ATOM 678 C C . GLY A 1 89 ? 33.367 -53.332 -14.873 1.00 21.68 158 GLY A C 1
ATOM 679 O O . GLY A 1 89 ? 33.734 -53.909 -15.893 1.00 22.98 158 GLY A O 1
ATOM 680 N N . LYS A 1 90 ? 32.997 -52.051 -14.865 1.00 21.25 159 LYS A N 1
ATOM 681 C CA . LYS A 1 90 ? 33.033 -51.242 -16.084 1.00 23.48 159 LYS A CA 1
ATOM 682 C C . LYS A 1 90 ? 34.470 -50.849 -16.382 1.00 24.20 159 LYS A C 1
ATOM 683 O O . LYS A 1 90 ? 35.194 -50.420 -15.488 1.00 20.33 159 LYS A O 1
ATOM 689 N N . GLU A 1 91 ? 34.894 -51.010 -17.634 1.00 27.07 160 GLU A N 1
ATOM 690 C CA . GLU A 1 91 ? 36.241 -50.615 -18.010 1.00 27.97 160 GLU A CA 1
ATOM 691 C C . GLU A 1 91 ? 36.269 -49.093 -18.023 1.00 27.10 160 GLU A C 1
ATOM 692 O O . GLU A 1 91 ? 35.295 -48.453 -18.414 1.00 29.87 160 GLU A O 1
ATOM 698 N N . PHE A 1 92 ? 37.368 -48.505 -17.578 1.00 24.63 161 PHE A N 1
ATOM 699 C CA . PHE A 1 92 ? 37.458 -47.059 -17.571 1.00 24.65 161 PHE A CA 1
ATOM 700 C C . PHE A 1 92 ? 37.824 -46.586 -18.976 1.00 26.63 161 PHE A C 1
ATOM 701 O O . PHE A 1 92 ? 38.793 -47.071 -19.554 1.00 28.95 161 PHE A O 1
ATOM 709 N N . ASN A 1 93 ? 37.058 -45.666 -19.554 1.00 25.33 162 ASN A N 1
ATOM 710 C CA A ASN A 1 93 ? 37.339 -45.179 -20.900 0.60 26.82 162 ASN A CA 1
ATOM 711 C CA B ASN A 1 93 ? 37.394 -45.223 -20.899 0.40 27.65 162 ASN A CA 1
ATOM 712 C C . ASN A 1 93 ? 38.251 -43.957 -20.907 1.00 29.62 162 ASN A C 1
ATOM 713 O O . ASN A 1 93 ? 38.301 -43.217 -21.893 1.00 33.50 162 ASN A O 1
ATOM 722 N N . ASN A 1 94 ? 38.956 -43.736 -19.803 1.00 28.30 163 ASN A N 1
ATOM 723 C CA . ASN A 1 94 ? 39.946 -42.676 -19.743 1.00 30.23 163 ASN A CA 1
ATOM 724 C C . ASN A 1 94 ? 39.389 -41.311 -20.108 1.00 33.08 163 ASN A C 1
ATOM 725 O O . ASN A 1 94 ? 40.048 -40.528 -20.797 1.00 36.04 163 ASN A O 1
ATOM 730 N N . TRP A 1 95 ? 38.179 -41.027 -19.629 1.00 32.12 164 TRP A N 1
ATOM 731 C CA . TRP A 1 95 ? 37.518 -39.755 -19.903 1.00 32.30 164 TRP A CA 1
ATOM 732 C C . TRP A 1 95 ? 38.021 -38.637 -18.976 1.00 32.24 164 TRP A C 1
ATOM 733 O O . TRP A 1 95 ? 37.646 -37.470 -19.106 1.00 33.69 164 TRP A O 1
ATOM 744 N N . PHE A 1 96 ? 38.883 -39.003 -18.040 1.00 29.68 165 PHE A N 1
ATOM 745 C CA . PHE A 1 96 ? 39.648 -38.004 -17.319 1.00 29.40 165 PHE A CA 1
ATOM 746 C C . PHE A 1 96 ? 41.067 -38.511 -17.115 1.00 30.49 165 PHE A C 1
ATOM 747 O O . PHE A 1 96 ? 41.327 -39.710 -17.210 1.00 28.97 165 PHE A O 1
ATOM 755 N N . ASN A 1 97 ? 41.978 -37.587 -16.843 1.00 31.95 166 ASN A N 1
ATOM 756 C CA . ASN A 1 97 ? 43.382 -37.918 -16.720 1.00 30.15 166 ASN A CA 1
ATOM 757 C C . ASN A 1 97 ? 43.692 -38.358 -15.308 1.00 28.17 166 ASN A C 1
ATOM 758 O O . ASN A 1 97 ? 43.171 -37.787 -14.333 1.00 29.80 166 ASN A O 1
ATOM 763 N N . VAL A 1 98 ? 44.512 -39.402 -15.209 1.00 23.69 167 VAL A N 1
ATOM 764 C CA . VAL A 1 98 ? 45.036 -39.877 -13.928 1.00 22.18 167 VAL A CA 1
ATOM 765 C C . VAL A 1 98 ? 46.554 -39.721 -13.930 1.00 20.46 167 VAL A C 1
ATOM 766 O O . VAL A 1 98 ? 47.271 -40.406 -14.666 1.00 20.61 167 VAL A O 1
ATOM 770 N N . THR A 1 99 ? 47.038 -38.800 -13.110 1.00 19.44 168 THR A N 1
ATOM 771 C CA . THR A 1 99 ? 48.454 -38.484 -13.106 1.00 18.12 168 THR A CA 1
ATOM 772 C C . THR A 1 99 ? 49.200 -39.425 -12.159 1.00 17.30 168 THR A C 1
ATOM 773 O O . THR A 1 99 ? 48.609 -40.329 -11.559 1.00 17.10 168 THR A O 1
ATOM 777 N N . GLY A 1 100 ? 50.505 -39.226 -12.039 1.00 15.34 169 GLY A N 1
ATOM 778 C CA . GLY A 1 100 ? 51.303 -40.030 -11.141 1.00 17.34 169 GLY A CA 1
ATOM 779 C C . GLY A 1 100 ? 51.858 -41.262 -11.822 1.00 17.85 169 GLY A C 1
ATOM 780 O O . GLY A 1 100 ? 51.978 -41.326 -13.055 1.00 19.50 169 GLY A O 1
ATOM 781 N N . SER A 1 101 ? 52.196 -42.258 -11.016 1.00 15.65 170 SER A N 1
ATOM 782 C CA . SER A 1 101 ? 52.908 -43.414 -11.532 1.00 19.65 170 SER A CA 1
ATOM 783 C C . SER A 1 101 ? 52.521 -44.659 -10.742 1.00 22.56 170 SER A C 1
ATOM 784 O O . SER A 1 101 ? 53.320 -45.586 -10.619 1.00 25.76 170 SER A O 1
ATOM 787 N N . ASP A 1 102 ? 51.303 -44.680 -10.204 1.00 19.65 171 ASP A N 1
ATOM 788 C CA . ASP A 1 102 ? 50.878 -45.803 -9.368 1.00 19.88 171 ASP A CA 1
ATOM 789 C C . ASP A 1 102 ? 49.554 -46.470 -9.791 1.00 21.33 171 ASP A C 1
ATOM 790 O O . ASP A 1 102 ? 48.860 -45.960 -10.669 1.00 21.85 171 ASP A O 1
ATOM 795 N N . LYS A 1 103 ? 49.233 -47.611 -9.169 1.00 20.39 172 LYS A N 1
ATOM 796 C CA A LYS A 1 103 ? 48.140 -48.477 -9.614 0.50 20.36 172 LYS A CA 1
ATOM 797 C CA B LYS A 1 103 ? 48.138 -48.476 -9.614 0.50 20.49 172 LYS A CA 1
ATOM 798 C C . LYS A 1 103 ? 46.773 -48.054 -9.093 1.00 18.34 172 LYS A C 1
ATOM 799 O O . LYS A 1 103 ? 45.755 -48.384 -9.692 1.00 18.40 172 LYS A O 1
ATOM 810 N N . CYS A 1 104 ? 46.760 -47.366 -7.954 1.00 17.48 173 CYS A N 1
ATOM 811 C CA . CYS A 1 104 ? 45.526 -47.058 -7.245 1.00 16.04 173 CYS A CA 1
ATOM 812 C C . CYS A 1 104 ? 45.213 -45.571 -7.310 1.00 15.10 173 CYS A C 1
ATOM 813 O O . CYS A 1 104 ? 46.097 -44.732 -7.140 1.00 14.98 173 CYS A O 1
ATOM 816 N N . VAL A 1 105 ? 43.940 -45.254 -7.529 1.00 13.24 174 VAL A N 1
ATOM 817 C CA . VAL A 1 105 ? 43.528 -43.886 -7.752 1.00 11.40 174 VAL A CA 1
ATOM 818 C C . VAL A 1 105 ? 42.916 -43.261 -6.483 1.00 10.61 174 VAL A C 1
ATOM 819 O O . VAL A 1 105 ? 42.160 -43.915 -5.754 1.00 11.04 174 VAL A O 1
ATOM 823 N N . PHE A 1 106 ? 43.266 -41.997 -6.227 1.00 11.14 175 PHE A N 1
ATOM 824 C CA . PHE A 1 106 ? 42.647 -41.204 -5.185 1.00 9.74 175 PHE A CA 1
ATOM 825 C C . PHE A 1 106 ? 42.191 -39.878 -5.802 1.00 11.66 175 PHE A C 1
ATOM 826 O O . PHE A 1 106 ? 42.607 -39.486 -6.909 1.00 10.47 175 PHE A O 1
ATOM 834 N N . LEU A 1 107 ? 41.352 -39.163 -5.074 1.00 11.54 176 LEU A N 1
ATOM 835 C CA . LEU A 1 107 ? 41.033 -37.811 -5.471 1.00 12.45 176 LEU A CA 1
ATOM 836 C C . LEU A 1 107 ? 40.888 -36.933 -4.269 1.00 13.46 176 LEU A C 1
ATOM 837 O O . LEU A 1 107 ? 40.779 -37.401 -3.129 1.00 13.32 176 LEU A O 1
ATOM 842 N N . LYS A 1 108 ? 40.894 -35.638 -4.550 1.00 15.39 177 LYS A N 1
ATOM 843 C CA . LYS A 1 108 ? 40.539 -34.634 -3.559 1.00 15.83 177 LYS A CA 1
ATOM 844 C C . LYS A 1 108 ? 39.925 -33.478 -4.329 1.00 18.39 177 LYS A C 1
ATOM 845 O O . LYS A 1 108 ? 39.766 -33.558 -5.557 1.00 18.24 177 LYS A O 1
ATOM 851 N N . ASN A 1 109 ? 39.541 -32.416 -3.633 1.00 19.03 178 ASN A N 1
ATOM 852 C CA . ASN A 1 109 ? 38.738 -31.424 -4.337 1.00 22.21 178 ASN A CA 1
ATOM 853 C C . ASN A 1 109 ? 39.489 -30.685 -5.444 1.00 21.91 178 ASN A C 1
ATOM 854 O O . ASN A 1 109 ? 38.873 -30.016 -6.254 1.00 24.51 178 ASN A O 1
ATOM 859 N N . THR A 1 110 ? 40.810 -30.859 -5.506 1.00 21.10 179 THR A N 1
ATOM 860 C CA . THR A 1 110 ? 41.615 -30.216 -6.548 1.00 22.82 179 THR A CA 1
ATOM 861 C C . THR A 1 110 ? 42.496 -31.143 -7.386 1.00 24.00 179 THR A C 1
ATOM 862 O O . THR A 1 110 ? 43.369 -30.666 -8.109 1.00 25.79 179 THR A O 1
ATOM 866 N N . GLU A 1 111 ? 42.288 -32.454 -7.296 1.00 21.19 180 GLU A N 1
ATOM 867 C CA . GLU A 1 111 ? 43.201 -33.379 -7.959 1.00 19.67 180 GLU A CA 1
ATOM 868 C C . GLU A 1 111 ? 42.624 -34.774 -8.093 1.00 17.87 180 GLU A C 1
ATOM 869 O O . GLU A 1 111 ? 41.926 -35.254 -7.205 1.00 17.36 180 GLU A O 1
ATOM 875 N N . VAL A 1 112 ? 42.934 -35.418 -9.212 1.00 17.46 181 VAL A N 1
ATOM 876 C CA . VAL A 1 112 ? 42.718 -36.844 -9.380 1.00 14.97 181 VAL A CA 1
ATOM 877 C C . VAL A 1 112 ? 44.060 -37.416 -9.796 1.00 14.46 181 VAL A C 1
ATOM 878 O O . VAL A 1 112 ? 44.637 -37.001 -10.802 1.00 15.59 181 VAL A O 1
ATOM 882 N N . SER A 1 113 ? 44.573 -38.351 -9.013 1.00 12.15 182 SER A N 1
ATOM 883 C CA . SER A 1 113 ? 45.903 -38.870 -9.258 1.00 12.62 182 SER A CA 1
ATOM 884 C C . SER A 1 113 ? 46.024 -40.304 -8.717 1.00 12.58 182 SER A C 1
ATOM 885 O O . SER A 1 113 ? 45.017 -40.942 -8.382 1.00 12.78 182 SER A O 1
ATOM 888 N N . SER A 1 114 ? 47.244 -40.820 -8.653 1.00 12.58 183 SER A N 1
ATOM 889 C CA . SER A 1 114 ? 47.459 -42.209 -8.234 1.00 14.51 183 SER A CA 1
ATOM 890 C C . SER A 1 114 ? 48.531 -42.265 -7.166 1.00 16.72 183 SER A C 1
ATOM 891 O O . SER A 1 114 ? 49.396 -41.389 -7.121 1.00 17.46 183 SER A O 1
ATOM 894 N N . MET A 1 115 ? 48.474 -43.284 -6.309 1.00 15.78 184 MET A N 1
ATOM 895 C CA . MET A 1 115 ? 49.449 -43.437 -5.238 1.00 17.56 184 MET A CA 1
ATOM 896 C C . MET A 1 115 ? 49.651 -44.915 -5.003 1.00 18.48 184 MET A C 1
ATOM 897 O O . MET A 1 115 ? 48.770 -45.709 -5.319 1.00 18.00 184 MET A O 1
ATOM 902 N N A GLU A 1 116 ? 50.810 -45.284 -4.457 0.50 19.10 185 GLU A N 1
ATOM 903 N N B GLU A 1 116 ? 50.804 -45.288 -4.464 0.50 18.88 185 GLU A N 1
ATOM 904 C CA A GLU A 1 116 ? 51.064 -46.656 -4.011 0.50 21.64 185 GLU A CA 1
ATOM 905 C CA B GLU A 1 116 ? 51.037 -46.677 -4.102 0.50 21.10 185 GLU A CA 1
ATOM 906 C C A GLU A 1 116 ? 49.879 -47.220 -3.221 0.50 21.46 185 GLU A C 1
ATOM 907 C C B GLU A 1 116 ? 49.906 -47.230 -3.234 0.50 21.08 185 GLU A C 1
ATOM 908 O O A GLU A 1 116 ? 49.443 -46.628 -2.234 0.50 21.20 185 GLU A O 1
ATOM 909 O O B GLU A 1 116 ? 49.535 -46.641 -2.219 0.50 20.68 185 GLU A O 1
ATOM 920 N N . CYS A 1 117 ? 49.382 -48.377 -3.648 1.00 22.53 186 CYS A N 1
ATOM 921 C CA . CYS A 1 117 ? 48.186 -48.970 -3.051 1.00 21.15 186 CYS A CA 1
ATOM 922 C C . CYS A 1 117 ? 48.276 -49.271 -1.562 1.00 20.63 186 CYS A C 1
ATOM 923 O O . CYS A 1 117 ? 47.252 -49.291 -0.876 1.00 19.93 186 CYS A O 1
ATOM 926 N N . GLU A 1 118 ? 49.488 -49.503 -1.064 1.00 22.08 187 GLU A N 1
ATOM 927 C CA . GLU A 1 118 ? 49.672 -49.838 0.346 1.00 24.24 187 GLU A CA 1
ATOM 928 C C . GLU A 1 118 ? 49.683 -48.612 1.250 1.00 24.34 187 GLU A C 1
ATOM 929 O O . GLU A 1 118 ? 49.626 -48.744 2.461 1.00 27.90 187 GLU A O 1
ATOM 935 N N . LYS A 1 119 ? 49.740 -47.416 0.676 1.00 22.45 188 LYS A N 1
ATOM 936 C CA A LYS A 1 119 ? 49.680 -46.187 1.464 0.58 21.45 188 LYS A CA 1
ATOM 937 C CA B LYS A 1 119 ? 49.697 -46.219 1.501 0.42 21.27 188 LYS A CA 1
ATOM 938 C C . LYS A 1 119 ? 48.324 -46.043 2.154 1.00 19.75 188 LYS A C 1
ATOM 939 O O . LYS A 1 119 ? 47.298 -46.420 1.593 1.00 19.15 188 LYS A O 1
ATOM 950 N N . ASN A 1 120 ? 48.321 -45.487 3.362 1.00 18.90 189 ASN A N 1
ATOM 951 C CA . ASN A 1 120 ? 47.089 -45.250 4.102 1.00 16.83 189 ASN A CA 1
ATOM 952 C C . ASN A 1 120 ? 46.471 -43.922 3.706 1.00 16.39 189 ASN A C 1
ATOM 953 O O . ASN A 1 120 ? 47.083 -42.868 3.907 1.00 18.44 189 ASN A O 1
ATOM 958 N N . LEU A 1 121 ? 45.263 -43.968 3.155 1.00 15.08 190 LEU A N 1
ATOM 959 C CA . LEU A 1 121 ? 44.522 -42.760 2.804 1.00 12.21 190 LEU A CA 1
ATOM 960 C C . LEU A 1 121 ? 43.119 -42.944 3.305 1.00 11.95 190 LEU A C 1
ATOM 961 O O . LEU A 1 121 ? 42.670 -44.084 3.464 1.00 13.04 190 LEU A O 1
ATOM 966 N N . TYR A 1 122 ? 42.403 -41.845 3.516 1.00 11.85 191 TYR A N 1
ATOM 967 C CA . TYR A 1 122 ? 40.958 -41.951 3.663 1.00 11.30 191 TYR A CA 1
ATOM 968 C C . TYR A 1 122 ? 40.375 -42.542 2.384 1.00 11.07 191 TYR A C 1
ATOM 969 O O . TYR A 1 122 ? 41.055 -42.605 1.358 1.00 11.23 191 TYR A O 1
ATOM 978 N N . TRP A 1 123 ? 39.107 -42.945 2.423 1.00 11.97 192 TRP A N 1
ATOM 979 C CA . TRP A 1 123 ? 38.449 -43.458 1.225 1.00 10.37 192 TRP A CA 1
ATOM 980 C C . TRP A 1 123 ? 36.981 -43.075 1.137 1.00 10.41 192 TRP A C 1
ATOM 981 O O . TRP A 1 123 ? 36.391 -42.608 2.118 1.00 10.86 192 TRP A O 1
ATOM 992 N N . ILE A 1 124 ? 36.403 -43.283 -0.047 1.00 8.67 193 ILE A N 1
ATOM 993 C CA . ILE A 1 124 ? 34.983 -43.087 -0.258 1.00 8.95 193 ILE A CA 1
ATOM 994 C C . ILE A 1 124 ? 34.399 -44.320 -0.907 1.00 8.33 193 ILE A C 1
ATOM 995 O O . ILE A 1 124 ? 34.953 -44.814 -1.887 1.00 9.70 193 ILE A O 1
ATOM 1000 N N . CYS A 1 125 ? 33.305 -44.829 -0.342 1.00 9.23 194 CYS A N 1
ATOM 1001 C CA . CYS A 1 125 ? 32.561 -45.943 -0.940 1.00 10.04 194 CYS A CA 1
ATOM 1002 C C . CYS A 1 125 ? 31.334 -45.384 -1.639 1.00 10.89 194 CYS A C 1
ATOM 1003 O O . CYS A 1 125 ? 30.821 -44.316 -1.274 1.00 10.99 194 CYS A O 1
ATOM 1006 N N . ASN A 1 126 ? 30.837 -46.111 -2.626 1.00 12.47 195 ASN A N 1
ATOM 1007 C CA . ASN A 1 126 ? 29.475 -45.852 -3.060 1.00 11.52 195 ASN A CA 1
ATOM 1008 C C . ASN A 1 126 ? 28.808 -47.112 -3.551 1.00 14.63 195 ASN A C 1
ATOM 1009 O O . ASN A 1 126 ? 29.460 -48.148 -3.689 1.00 14.49 195 ASN A O 1
ATOM 1014 N N . LYS A 1 127 ? 27.495 -47.031 -3.729 1.00 15.45 196 LYS A N 1
ATOM 1015 C CA . LYS A 1 127 ? 26.690 -48.162 -4.156 1.00 14.82 196 LYS A CA 1
ATOM 1016 C C . LYS A 1 127 ? 25.381 -47.627 -4.700 1.00 16.07 196 LYS A C 1
ATOM 1017 O O . LYS A 1 127 ? 24.923 -46.559 -4.280 1.00 16.87 196 LYS A O 1
ATOM 1023 N N . PRO A 1 128 ? 24.793 -48.349 -5.662 1.00 16.60 197 PRO A N 1
ATOM 1024 C CA . PRO A 1 128 ? 23.506 -47.900 -6.186 1.00 17.31 197 PRO A CA 1
ATOM 1025 C C . PRO A 1 128 ? 22.398 -48.107 -5.163 1.00 17.63 197 PRO A C 1
ATOM 1026 O O . PRO A 1 128 ? 22.470 -48.971 -4.277 1.00 16.97 197 PRO A O 1
ATOM 1030 N N . TYR A 1 129 ? 21.368 -47.288 -5.273 1.00 15.60 198 TYR A N 1
ATOM 1031 C CA . TYR A 1 129 ? 20.185 -47.550 -4.482 1.00 17.07 198 TYR A CA 1
ATOM 1032 C C . TYR A 1 129 ? 18.926 -47.495 -5.339 1.00 17.85 198 TYR A C 1
ATOM 1033 O O . TYR A 1 129 ? 18.901 -46.857 -6.405 1.00 18.45 198 TYR A O 1
ATOM 1042 N N . LYS A 1 130 ? 17.920 -48.237 -4.881 1.00 18.95 199 LYS A N 1
ATOM 1043 C CA A LYS A 1 130 ? 16.613 -48.294 -5.527 0.41 21.25 199 LYS A CA 1
ATOM 1044 C CA B LYS A 1 130 ? 16.610 -48.310 -5.526 0.59 20.74 199 LYS A CA 1
ATOM 1045 C C . LYS A 1 130 ? 15.525 -47.965 -4.514 1.00 23.59 199 LYS A C 1
ATOM 1046 O O . LYS A 1 130 ? 15.722 -48.145 -3.309 1.00 22.89 199 LYS A O 1
ATOM 1059 N N . VAL B 1 13 ? 8.666 -43.729 -4.741 1.00 40.26 82 VAL B N 1
ATOM 1060 C CA . VAL B 1 13 ? 8.743 -42.540 -3.886 1.00 39.42 82 VAL B CA 1
ATOM 1061 C C . VAL B 1 13 ? 10.135 -42.420 -3.296 1.00 37.36 82 VAL B C 1
ATOM 1062 O O . VAL B 1 13 ? 10.642 -43.378 -2.740 1.00 39.20 82 VAL B O 1
ATOM 1066 N N . SER B 1 14 ? 10.757 -41.251 -3.415 1.00 34.59 83 SER B N 1
ATOM 1067 C CA . SER B 1 14 ? 12.099 -41.039 -2.856 1.00 32.94 83 SER B CA 1
ATOM 1068 C C . SER B 1 14 ? 12.133 -39.894 -1.842 1.00 27.27 83 SER B C 1
ATOM 1069 O O . SER B 1 14 ? 11.330 -38.972 -1.924 1.00 27.25 83 SER B O 1
ATOM 1072 N N . SER B 1 15 ? 13.061 -39.953 -0.890 1.00 21.91 84 SER B N 1
ATOM 1073 C CA A SER B 1 15 ? 13.147 -38.919 0.139 0.66 20.20 84 SER B CA 1
ATOM 1074 C CA B SER B 1 15 ? 13.180 -38.925 0.145 0.34 20.65 84 SER B CA 1
ATOM 1075 C C . SER B 1 15 ? 13.649 -37.567 -0.391 1.00 20.16 84 SER B C 1
ATOM 1076 O O . SER B 1 15 ? 13.247 -36.511 0.119 1.00 19.64 84 SER B O 1
ATOM 1081 N N . CYS B 1 16 ? 14.519 -37.595 -1.408 1.00 17.47 85 CYS B N 1
ATOM 1082 C CA . CYS B 1 16 ? 15.096 -36.380 -1.987 1.00 15.85 85 CYS B CA 1
ATOM 1083 C C . CYS B 1 16 ? 15.132 -36.489 -3.492 1.00 19.03 85 CYS B C 1
ATOM 1084 O O . CYS B 1 16 ? 15.168 -37.596 -4.040 1.00 21.50 85 CYS B O 1
ATOM 1087 N N . SER B 1 17 ? 15.164 -35.332 -4.152 1.00 17.72 86 SER B N 1
ATOM 1088 C CA . SER B 1 17 ? 15.500 -35.257 -5.571 1.00 18.95 86 SER B CA 1
ATOM 1089 C C . SER B 1 17 ? 16.871 -35.877 -5.824 1.00 21.25 86 SER B C 1
ATOM 1090 O O . SER B 1 17 ? 17.788 -35.734 -5.003 1.00 19.63 86 SER B O 1
ATOM 1093 N N . GLU B 1 18 ? 17.007 -36.553 -6.965 1.00 23.70 87 GLU B N 1
ATOM 1094 C CA . GLU B 1 18 ? 18.277 -37.140 -7.369 1.00 23.82 87 GLU B CA 1
ATOM 1095 C C . GLU B 1 18 ? 19.347 -36.068 -7.611 1.00 23.52 87 GLU B C 1
ATOM 1096 O O . GLU B 1 18 ? 20.550 -36.390 -7.637 1.00 22.59 87 GLU B O 1
ATOM 1102 N N . ASP B 1 19 ? 18.908 -34.806 -7.757 1.00 22.44 88 ASP B N 1
ATOM 1103 C CA . ASP B 1 19 ? 19.818 -33.656 -7.940 1.00 21.44 88 ASP B CA 1
ATOM 1104 C C . ASP B 1 19 ? 20.130 -32.880 -6.636 1.00 19.10 88 ASP B C 1
ATOM 1105 O O . ASP B 1 19 ? 20.947 -31.942 -6.618 1.00 19.26 88 ASP B O 1
ATOM 1110 N N . TRP B 1 20 ? 19.459 -33.271 -5.556 1.00 16.18 89 TRP B N 1
ATOM 1111 C CA . TRP B 1 20 ? 19.779 -32.766 -4.234 1.00 13.78 89 TRP B CA 1
ATOM 1112 C C . TRP B 1 20 ? 20.646 -33.811 -3.555 1.00 15.63 89 TRP B C 1
ATOM 1113 O O . TRP B 1 20 ? 20.779 -34.942 -4.046 1.00 16.00 89 TRP B O 1
ATOM 1124 N N . VAL B 1 21 ? 21.246 -33.431 -2.433 1.00 13.40 90 VAL B N 1
ATOM 1125 C CA . VAL B 1 21 ? 22.125 -34.315 -1.675 1.00 12.30 90 VAL B CA 1
ATOM 1126 C C . VAL B 1 21 ? 21.444 -34.664 -0.343 1.00 13.31 90 VAL B C 1
ATOM 1127 O O . VAL B 1 21 ? 21.107 -33.780 0.453 1.00 13.42 90 VAL B O 1
ATOM 1131 N N . GLY B 1 22 ? 21.215 -35.953 -0.115 1.00 12.64 91 GLY B N 1
ATOM 1132 C CA . GLY B 1 22 ? 20.532 -36.392 1.090 1.00 12.55 91 GLY B CA 1
ATOM 1133 C C . GLY B 1 22 ? 21.528 -36.787 2.163 1.00 12.76 91 GLY B C 1
ATOM 1134 O O . GLY B 1 22 ? 22.353 -37.663 1.948 1.00 13.59 91 GLY B O 1
ATOM 1135 N N . TYR B 1 23 ? 21.441 -36.149 3.321 1.00 12.19 92 TYR B N 1
ATOM 1136 C CA A TYR B 1 23 ? 22.310 -36.493 4.429 0.50 11.34 92 TYR B CA 1
ATOM 1137 C CA B TYR B 1 23 ? 22.362 -36.393 4.422 0.50 12.38 92 TYR B CA 1
ATOM 1138 C C . TYR B 1 23 ? 21.624 -36.250 5.757 1.00 12.67 92 TYR B C 1
ATOM 1139 O O . TYR B 1 23 ? 21.025 -35.199 6.008 1.00 12.38 92 TYR B O 1
ATOM 1156 N N . GLN B 1 24 ? 21.680 -37.277 6.598 1.00 14.34 93 GLN B N 1
ATOM 1157 C CA . GLN B 1 24 ? 21.121 -37.200 7.939 1.00 16.38 93 GLN B CA 1
ATOM 1158 C C . GLN B 1 24 ? 19.693 -36.648 7.946 1.00 17.66 93 GLN B C 1
ATOM 1159 O O . GLN B 1 24 ? 19.372 -35.736 8.703 1.00 19.28 93 GLN B O 1
ATOM 1165 N N . ARG B 1 25 ? 18.857 -37.214 7.078 1.00 16.03 94 ARG B N 1
ATOM 1166 C CA A ARG B 1 25 ? 17.426 -36.897 7.027 0.50 18.02 94 ARG B CA 1
ATOM 1167 C CA B ARG B 1 25 ? 17.425 -36.904 7.026 0.50 17.19 94 ARG B CA 1
ATOM 1168 C C . ARG B 1 25 ? 17.074 -35.513 6.498 1.00 16.42 94 ARG B C 1
ATOM 1169 O O . ARG B 1 25 ? 15.935 -35.076 6.639 1.00 16.35 94 ARG B O 1
ATOM 1184 N N . LYS B 1 26 ? 18.040 -34.817 5.892 1.00 13.21 95 LYS B N 1
ATOM 1185 C CA A LYS B 1 26 ? 17.722 -33.580 5.182 0.50 12.26 95 LYS B CA 1
ATOM 1186 C CA B LYS B 1 26 ? 17.736 -33.572 5.184 0.50 12.57 95 LYS B CA 1
ATOM 1187 C C . LYS B 1 26 ? 18.218 -33.640 3.741 1.00 11.78 95 LYS B C 1
ATOM 1188 O O . LYS B 1 26 ? 19.233 -34.283 3.446 1.00 12.51 95 LYS B O 1
ATOM 1199 N N . CYS B 1 27 ? 17.486 -32.987 2.852 1.00 11.00 96 CYS B N 1
ATOM 1200 C CA . CYS B 1 27 ? 17.883 -32.871 1.456 1.00 10.78 96 CYS B CA 1
ATOM 1201 C C . CYS B 1 27 ? 18.547 -31.519 1.283 1.00 12.46 96 CYS B C 1
ATOM 1202 O O . CYS B 1 27 ? 17.993 -30.506 1.717 1.00 13.23 96 CYS B O 1
ATOM 1205 N N . TYR B 1 28 ? 19.717 -31.493 0.647 1.00 9.87 97 TYR B N 1
ATOM 1206 C CA . TYR B 1 28 ? 20.465 -30.261 0.451 1.00 10.97 97 TYR B CA 1
ATOM 1207 C C . TYR B 1 28 ? 20.568 -29.861 -1.016 1.00 12.16 97 TYR B C 1
ATOM 1208 O O . TYR B 1 28 ? 20.785 -30.691 -1.901 1.00 12.99 97 TYR B O 1
ATOM 1217 N N . PHE B 1 29 ? 20.438 -28.567 -1.274 1.00 12.19 98 PHE B N 1
ATOM 1218 C CA . PHE B 1 29 ? 20.667 -28.055 -2.605 1.00 12.25 98 PHE B CA 1
ATOM 1219 C C . PHE B 1 29 ? 21.846 -27.105 -2.521 1.00 13.41 98 PHE B C 1
ATOM 1220 O O . PHE B 1 29 ? 21.854 -26.200 -1.677 1.00 14.68 98 PHE B O 1
ATOM 1228 N N . ILE B 1 30 ? 22.845 -27.302 -3.375 1.00 13.41 99 ILE B N 1
ATOM 1229 C CA . ILE B 1 30 ? 23.999 -26.413 -3.378 1.00 12.53 99 ILE B CA 1
ATOM 1230 C C . ILE B 1 30 ? 23.972 -25.641 -4.698 1.00 13.66 99 ILE B C 1
ATOM 1231 O O . ILE B 1 30 ? 23.953 -26.244 -5.771 1.00 15.89 99 ILE B O 1
ATOM 1236 N N . SER B 1 31 ? 23.935 -24.305 -4.620 1.00 13.15 100 SER B N 1
ATOM 1237 C CA . SER B 1 31 ? 23.665 -23.510 -5.798 1.00 13.61 100 SER B CA 1
ATOM 1238 C C . SER B 1 31 ? 24.861 -23.493 -6.727 1.00 18.15 100 SER B C 1
ATOM 1239 O O . SER B 1 31 ? 25.983 -23.782 -6.311 1.00 20.51 100 SER B O 1
ATOM 1242 N N . THR B 1 32 ? 24.612 -23.141 -7.987 1.00 19.09 101 THR B N 1
ATOM 1243 C CA . THR B 1 32 ? 25.652 -23.071 -8.998 1.00 19.95 101 THR B CA 1
ATOM 1244 C C . THR B 1 32 ? 25.885 -21.621 -9.430 1.00 21.58 101 THR B C 1
ATOM 1245 O O . THR B 1 32 ? 26.760 -21.342 -10.257 1.00 24.02 101 THR B O 1
ATOM 1249 N N . VAL B 1 33 ? 25.096 -20.704 -8.881 1.00 18.12 102 VAL B N 1
ATOM 1250 C CA . VAL B 1 33 ? 25.255 -19.284 -9.174 1.00 16.74 102 VAL B CA 1
ATOM 1251 C C . VAL B 1 33 ? 25.285 -18.518 -7.861 1.00 15.55 102 VAL B C 1
ATOM 1252 O O . VAL B 1 33 ? 24.798 -19.024 -6.847 1.00 15.43 102 VAL B O 1
ATOM 1256 N N . LYS B 1 34 ? 25.861 -17.318 -7.875 1.00 15.82 103 LYS B N 1
ATOM 1257 C CA . LYS B 1 34 ? 25.956 -16.473 -6.685 1.00 15.22 103 LYS B CA 1
ATOM 1258 C C . LYS B 1 34 ? 24.838 -15.432 -6.657 1.00 15.78 103 LYS B C 1
ATOM 1259 O O . LYS B 1 34 ? 24.557 -14.795 -7.681 1.00 15.63 103 LYS B O 1
ATOM 1265 N N . ARG B 1 35 ? 24.228 -15.254 -5.481 1.00 15.37 104 ARG B N 1
ATOM 1266 C CA A ARG B 1 35 ? 23.126 -14.315 -5.311 0.50 15.74 104 ARG B CA 1
ATOM 1267 C CA B ARG B 1 35 ? 23.111 -14.334 -5.306 0.50 15.32 104 ARG B CA 1
ATOM 1268 C C . ARG B 1 35 ? 23.130 -13.765 -3.893 1.00 14.65 104 ARG B C 1
ATOM 1269 O O . ARG B 1 35 ? 23.851 -14.271 -3.028 1.00 14.16 104 ARG B O 1
ATOM 1284 N N . SER B 1 36 ? 22.336 -12.718 -3.669 1.00 14.11 105 SER B N 1
ATOM 1285 C CA . SER B 1 36 ? 22.234 -12.105 -2.361 1.00 12.78 105 SER B CA 1
ATOM 1286 C C . SER B 1 36 ? 21.554 -13.069 -1.396 1.00 15.73 105 SER B C 1
ATOM 1287 O O . SER B 1 36 ? 20.905 -14.033 -1.821 1.00 15.55 105 SER B O 1
ATOM 1290 N N . TRP B 1 37 ? 21.677 -12.798 -0.099 1.00 13.29 106 TRP B N 1
ATOM 1291 C CA . TRP B 1 37 ? 21.110 -13.690 0.905 1.00 12.53 106 TRP B CA 1
ATOM 1292 C C . TRP B 1 37 ? 19.598 -13.792 0.730 1.00 14.80 106 TRP B C 1
ATOM 1293 O O . TRP B 1 37 ? 19.015 -14.886 0.772 1.00 15.49 106 TRP B O 1
ATOM 1304 N N . THR B 1 38 ? 18.965 -12.644 0.528 1.00 15.79 107 THR B N 1
ATOM 1305 C CA . THR B 1 38 ? 17.524 -12.614 0.334 1.00 17.87 107 THR B CA 1
ATOM 1306 C C . THR B 1 38 ? 17.097 -13.322 -0.948 1.00 19.15 107 THR B C 1
ATOM 1307 O O . THR B 1 38 ? 16.098 -14.053 -0.951 1.00 19.92 107 THR B O 1
ATOM 1311 N N . SER B 1 39 ? 17.843 -13.104 -2.036 1.00 16.91 108 SER B N 1
ATOM 1312 C CA . SER B 1 39 ? 17.538 -13.776 -3.288 1.00 18.09 108 SER B CA 1
ATOM 1313 C C . SER B 1 39 ? 17.680 -15.276 -3.127 1.00 18.06 108 SER B C 1
ATOM 1314 O O . SER B 1 39 ? 16.858 -16.029 -3.641 1.00 20.80 108 SER B O 1
ATOM 1317 N N . ALA B 1 40 ? 18.723 -15.705 -2.418 1.00 15.05 109 ALA B N 1
ATOM 1318 C CA . ALA B 1 40 ? 18.960 -17.125 -2.151 1.00 14.22 109 ALA B CA 1
ATOM 1319 C C . ALA B 1 40 ? 17.839 -17.726 -1.299 1.00 14.68 109 ALA B C 1
ATOM 1320 O O . ALA B 1 40 ? 17.329 -18.805 -1.606 1.00 15.40 109 ALA B O 1
ATOM 1322 N N . GLN B 1 41 ? 17.447 -17.017 -0.236 1.00 14.83 110 GLN B N 1
ATOM 1323 C CA . GLN B 1 41 ? 16.335 -17.460 0.600 1.00 16.14 110 GLN B CA 1
ATOM 1324 C C . GLN B 1 41 ? 15.060 -17.652 -0.229 1.00 16.41 110 GLN B C 1
ATOM 1325 O O . GLN B 1 41 ? 14.363 -18.658 -0.080 1.00 15.72 110 GLN B O 1
ATOM 1331 N N . ASN B 1 42 ? 14.756 -16.696 -1.102 1.00 18.09 111 ASN B N 1
ATOM 1332 C CA A ASN B 1 42 ? 13.590 -16.806 -1.971 0.61 19.95 111 ASN B CA 1
ATOM 1333 C CA B ASN B 1 42 ? 13.583 -16.816 -1.977 0.39 20.90 111 ASN B CA 1
ATOM 1334 C C . ASN B 1 42 ? 13.677 -18.032 -2.896 1.00 21.34 111 ASN B C 1
ATOM 1335 O O . ASN B 1 42 ? 12.680 -18.721 -3.148 1.00 22.49 111 ASN B O 1
ATOM 1344 N N . ALA B 1 43 ? 14.877 -18.293 -3.403 1.00 20.16 112 ALA B N 1
ATOM 1345 C CA . ALA B 1 43 ? 15.122 -19.434 -4.277 1.00 18.34 112 ALA B CA 1
ATOM 1346 C C . ALA B 1 43 ? 14.838 -20.748 -3.529 1.00 19.24 112 ALA B C 1
ATOM 1347 O O . ALA B 1 43 ? 14.187 -21.652 -4.057 1.00 22.02 112 ALA B O 1
ATOM 1349 N N . CYS B 1 44 ? 15.318 -20.851 -2.294 1.00 17.01 113 CYS B N 1
ATOM 1350 C CA . CYS B 1 44 ? 15.091 -22.055 -1.512 1.00 14.95 113 CYS B CA 1
ATOM 1351 C C . CYS B 1 44 ? 13.592 -22.257 -1.278 1.00 16.51 113 CYS B C 1
ATOM 1352 O O . CYS B 1 44 ? 13.086 -23.374 -1.381 1.00 17.34 113 CYS B O 1
ATOM 1355 N N . SER B 1 45 ? 12.886 -21.173 -0.954 1.00 18.74 114 SER B N 1
ATOM 1356 C CA A SER B 1 45 ? 11.453 -21.269 -0.654 0.50 21.22 114 SER B CA 1
ATOM 1357 C CA B SER B 1 45 ? 11.447 -21.235 -0.663 0.50 21.37 114 SER B CA 1
ATOM 1358 C C . SER B 1 45 ? 10.648 -21.764 -1.851 1.00 23.18 114 SER B C 1
ATOM 1359 O O . SER B 1 45 ? 9.602 -22.393 -1.681 1.00 27.34 114 SER B O 1
ATOM 1364 N N . GLU B 1 46 ? 11.137 -21.489 -3.056 1.00 23.07 115 GLU B N 1
ATOM 1365 C CA . GLU B 1 46 ? 10.476 -21.961 -4.271 1.00 26.03 115 GLU B CA 1
ATOM 1366 C C . GLU B 1 46 ? 10.567 -23.494 -4.416 1.00 24.40 115 GLU B C 1
ATOM 1367 O O . GLU B 1 46 ? 9.897 -24.094 -5.256 1.00 25.67 115 GLU B O 1
ATOM 1373 N N . HIS B 1 47 ? 11.381 -24.125 -3.574 1.00 20.99 116 HIS B N 1
ATOM 1374 C CA . HIS B 1 47 ? 11.536 -25.574 -3.625 1.00 20.71 116 HIS B CA 1
ATOM 1375 C C . HIS B 1 47 ? 11.287 -26.244 -2.300 1.00 19.43 116 HIS B C 1
ATOM 1376 O O . HIS B 1 47 ? 11.868 -27.296 -2.010 1.00 20.71 116 HIS B O 1
ATOM 1383 N N . GLY B 1 48 ? 10.425 -25.629 -1.495 1.00 16.37 117 GLY B N 1
ATOM 1384 C CA . GLY B 1 48 ? 10.012 -26.219 -0.237 1.00 15.87 117 GLY B CA 1
ATOM 1385 C C . GLY B 1 48 ? 11.099 -26.232 0.814 1.00 14.17 117 GLY B C 1
ATOM 1386 O O . GLY B 1 48 ? 11.041 -27.023 1.750 1.00 15.87 117 GLY B O 1
ATOM 1387 N N . ALA B 1 49 ? 12.063 -25.331 0.685 1.00 13.00 118 ALA B N 1
ATOM 1388 C CA . ALA B 1 49 ? 13.257 -25.391 1.513 1.00 12.63 118 ALA B CA 1
ATOM 1389 C C . ALA B 1 49 ? 13.527 -24.036 2.151 1.00 13.10 118 ALA B C 1
ATOM 1390 O O . ALA B 1 49 ? 12.828 -23.060 1.869 1.00 15.35 118 ALA B O 1
ATOM 1392 N N . THR B 1 50 ? 14.521 -23.966 3.025 1.00 12.11 119 THR B N 1
ATOM 1393 C CA . THR B 1 50 ? 15.011 -22.661 3.466 1.00 12.50 119 THR B CA 1
ATOM 1394 C C . THR B 1 50 ? 16.512 -22.675 3.272 1.00 11.44 119 THR B C 1
ATOM 1395 O O . THR B 1 50 ? 17.087 -23.734 3.000 1.00 12.52 119 THR B O 1
ATOM 1399 N N . LEU B 1 51 ? 17.163 -21.522 3.410 1.00 11.96 120 LEU B N 1
ATOM 1400 C CA . LEU B 1 51 ? 18.619 -21.539 3.542 1.00 11.64 120 LEU B CA 1
ATOM 1401 C C . LEU B 1 51 ? 19.008 -22.505 4.698 1.00 11.89 120 LEU B C 1
ATOM 1402 O O . LEU B 1 51 ? 18.264 -22.649 5.676 1.00 13.03 120 LEU B O 1
ATOM 1407 N N . ALA B 1 52 ? 20.151 -23.181 4.576 1.00 11.02 121 ALA B N 1
ATOM 1408 C CA . ALA B 1 52 ? 20.434 -24.345 5.421 1.00 10.70 121 ALA B CA 1
ATOM 1409 C C . ALA B 1 52 ? 20.388 -24.054 6.931 1.00 12.33 121 ALA B C 1
ATOM 1410 O O . ALA B 1 52 ? 21.015 -23.106 7.412 1.00 12.68 121 ALA B O 1
ATOM 1412 N N . VAL B 1 53 ? 19.658 -24.881 7.666 1.00 11.80 122 VAL B N 1
ATOM 1413 C CA . VAL B 1 53 ? 19.682 -24.850 9.122 1.00 12.18 122 VAL B CA 1
ATOM 1414 C C . VAL B 1 53 ? 20.599 -25.971 9.580 1.00 14.59 122 VAL B C 1
ATOM 1415 O O . VAL B 1 53 ? 20.529 -27.101 9.072 1.00 16.76 122 VAL B O 1
ATOM 1419 N N . ILE B 1 54 ? 21.475 -25.663 10.522 1.00 14.23 123 ILE B N 1
ATOM 1420 C CA . ILE B 1 54 ? 22.525 -26.612 10.890 1.00 14.70 123 ILE B CA 1
ATOM 1421 C C . ILE B 1 54 ? 22.271 -27.082 12.304 1.00 20.07 123 ILE B C 1
ATOM 1422 O O . ILE B 1 54 ? 22.283 -26.292 13.237 1.00 21.63 123 ILE B O 1
ATOM 1427 N N . ASP B 1 55 ? 22.020 -28.371 12.462 1.00 22.96 124 ASP B N 1
ATOM 1428 C CA . ASP B 1 55 ? 21.504 -28.850 13.732 1.00 27.38 124 ASP B CA 1
ATOM 1429 C C . ASP B 1 55 ? 22.549 -29.520 14.589 1.00 28.06 124 ASP B C 1
ATOM 1430 O O . ASP B 1 55 ? 22.373 -29.649 15.797 1.00 30.07 124 ASP B O 1
ATOM 1435 N N . SER B 1 56 ? 23.642 -29.941 13.967 1.00 26.18 125 SER B N 1
ATOM 1436 C CA . SER B 1 56 ? 24.642 -30.724 14.677 1.00 28.74 125 SER B CA 1
ATOM 1437 C C . SER B 1 56 ? 26.040 -30.513 14.121 1.00 28.57 125 SER B C 1
ATOM 1438 O O . SER B 1 56 ? 26.205 -29.952 13.037 1.00 27.04 125 SER B O 1
ATOM 1441 N N . GLU B 1 57 ? 27.039 -30.981 14.872 1.00 30.24 126 GLU B N 1
ATOM 1442 C CA . GLU B 1 57 ? 28.430 -30.992 14.423 1.00 30.61 126 GLU B CA 1
ATOM 1443 C C . GLU B 1 57 ? 28.585 -31.727 13.105 1.00 27.25 126 GLU B C 1
ATOM 1444 O O . GLU B 1 57 ? 29.311 -31.278 12.219 1.00 27.68 126 GLU B O 1
ATOM 1450 N N . LYS B 1 58 ? 27.917 -32.871 12.996 1.00 26.68 127 LYS B N 1
ATOM 1451 C CA . LYS B 1 58 ? 27.931 -33.645 11.766 1.00 27.59 127 LYS B CA 1
ATOM 1452 C C . LYS B 1 58 ? 27.464 -32.806 10.587 1.00 24.48 127 LYS B C 1
ATOM 1453 O O . LYS B 1 58 ? 28.129 -32.744 9.566 1.00 26.90 127 LYS B O 1
ATOM 1459 N N . ASP B 1 59 ? 26.301 -32.175 10.733 1.00 21.95 128 ASP B N 1
ATOM 1460 C CA . ASP B 1 59 ? 25.768 -31.308 9.693 1.00 19.23 128 ASP B CA 1
ATOM 1461 C C . ASP B 1 59 ? 26.829 -30.266 9.338 1.00 17.62 128 ASP B C 1
ATOM 1462 O O . ASP B 1 59 ? 27.157 -30.053 8.173 1.00 17.91 128 ASP B O 1
ATOM 1467 N N . MET B 1 60 ? 27.354 -29.602 10.361 1.00 16.06 129 MET B N 1
ATOM 1468 C CA . MET B 1 60 ? 28.320 -28.539 10.149 1.00 15.66 129 MET B CA 1
ATOM 1469 C C . MET B 1 60 ? 29.570 -29.016 9.421 1.00 15.37 129 MET B C 1
ATOM 1470 O O . MET B 1 60 ? 29.996 -28.395 8.448 1.00 14.87 129 MET B O 1
ATOM 1475 N N . ASN B 1 61 ? 30.166 -30.104 9.907 1.00 18.23 130 ASN B N 1
ATOM 1476 C CA A ASN B 1 61 ? 31.387 -30.599 9.307 0.70 19.87 130 ASN B CA 1
ATOM 1477 C CA B ASN B 1 61 ? 31.377 -30.670 9.318 0.30 19.97 130 ASN B CA 1
ATOM 1478 C C . ASN B 1 61 ? 31.180 -30.986 7.849 1.00 21.07 130 ASN B C 1
ATOM 1479 O O . ASN B 1 61 ? 32.030 -30.711 7.000 1.00 22.30 130 ASN B O 1
ATOM 1488 N N . PHE B 1 62 ? 30.040 -31.586 7.555 1.00 18.91 131 PHE B N 1
ATOM 1489 C CA . PHE B 1 62 ? 29.708 -31.947 6.191 1.00 19.96 131 PHE B CA 1
ATOM 1490 C C . PHE B 1 62 ? 29.599 -30.701 5.290 1.00 18.30 131 PHE B C 1
ATOM 1491 O O . PHE B 1 62 ? 30.190 -30.634 4.207 1.00 17.95 131 PHE B O 1
ATOM 1499 N N . LEU B 1 63 ? 28.858 -29.707 5.764 1.00 16.59 132 LEU B N 1
ATOM 1500 C CA . LEU B 1 63 ? 28.634 -28.486 4.990 1.00 16.58 132 LEU B CA 1
ATOM 1501 C C . LEU B 1 63 ? 29.918 -27.709 4.714 1.00 16.24 132 LEU B C 1
ATOM 1502 O O . LEU B 1 63 ? 30.148 -27.246 3.582 1.00 15.36 132 LEU B O 1
ATOM 1507 N N . LYS B 1 64 ? 30.736 -27.540 5.746 1.00 14.39 133 LYS B N 1
ATOM 1508 C CA . LYS B 1 64 ? 32.005 -26.832 5.581 1.00 16.76 133 LYS B CA 1
ATOM 1509 C C . LYS B 1 64 ? 32.869 -27.524 4.551 1.00 16.26 133 LYS B C 1
ATOM 1510 O O . LYS B 1 64 ? 33.414 -26.878 3.657 1.00 17.73 133 LYS B O 1
ATOM 1516 N N . ARG B 1 65 ? 32.969 -28.845 4.667 1.00 15.43 134 ARG B N 1
ATOM 1517 C CA . ARG B 1 65 ? 33.801 -29.616 3.752 1.00 18.20 134 ARG B CA 1
ATOM 1518 C C . ARG B 1 65 ? 33.321 -29.488 2.296 1.00 19.53 134 ARG B C 1
ATOM 1519 O O . ARG B 1 65 ? 34.121 -29.180 1.384 1.00 19.75 134 ARG B O 1
ATOM 1527 N N . TYR B 1 66 ? 32.016 -29.704 2.090 1.00 16.65 135 TYR B N 1
ATOM 1528 C CA . TYR B 1 66 ? 31.401 -29.620 0.761 1.00 16.09 135 TYR B CA 1
ATOM 1529 C C . TYR B 1 66 ? 31.467 -28.210 0.134 1.00 18.46 135 TYR B C 1
ATOM 1530 O O . TYR B 1 66 ? 31.702 -28.071 -1.079 1.00 19.69 135 TYR B O 1
ATOM 1539 N N . ALA B 1 67 ? 31.235 -27.180 0.952 1.00 18.03 136 ALA B N 1
ATOM 1540 C CA . ALA B 1 67 ? 31.333 -25.791 0.494 1.00 18.22 136 ALA B CA 1
ATOM 1541 C C . ALA B 1 67 ? 32.696 -25.545 -0.138 1.00 20.26 136 ALA B C 1
ATOM 1542 O O . ALA B 1 67 ? 32.792 -24.914 -1.194 1.00 23.78 136 ALA B O 1
ATOM 1544 N N . GLY B 1 68 ? 33.748 -26.053 0.494 1.00 19.05 137 GLY B N 1
ATOM 1545 C CA . GLY B 1 68 ? 35.087 -25.855 -0.026 1.00 20.22 137 GLY B CA 1
ATOM 1546 C C . GLY B 1 68 ? 35.609 -24.441 0.189 1.00 21.70 137 GLY B C 1
ATOM 1547 O O . GLY B 1 68 ? 35.281 -23.811 1.195 1.00 22.64 137 GLY B O 1
ATOM 1548 N N . ARG B 1 69 ? 36.412 -23.955 -0.766 1.00 21.02 138 ARG B N 1
ATOM 1549 C CA . ARG B 1 69 ? 37.057 -22.644 -0.696 1.00 20.92 138 ARG B CA 1
ATOM 1550 C C . ARG B 1 69 ? 36.050 -21.489 -0.846 1.00 21.41 138 ARG B C 1
ATOM 1551 O O . ARG B 1 69 ? 36.334 -20.350 -0.472 1.00 23.99 138 ARG B O 1
ATOM 1559 N N . GLU B 1 70 ? 34.877 -21.779 -1.406 1.00 20.46 139 GLU B N 1
ATOM 1560 C CA . GLU B 1 70 ? 33.936 -20.725 -1.762 1.00 21.10 139 GLU B CA 1
ATOM 1561 C C . GLU B 1 70 ? 32.905 -20.462 -0.672 1.00 17.56 139 GLU B C 1
ATOM 1562 O O . GLU B 1 70 ? 32.349 -21.402 -0.104 1.00 16.25 139 GLU B O 1
ATOM 1568 N N . GLU B 1 71 ? 32.642 -19.186 -0.391 1.00 14.98 140 GLU B N 1
ATOM 1569 C CA . GLU B 1 71 ? 31.644 -18.815 0.597 1.00 14.69 140 GLU B CA 1
ATOM 1570 C C . GLU B 1 71 ? 30.235 -19.218 0.146 1.00 14.02 140 GLU B C 1
ATOM 1571 O O . GLU B 1 71 ? 29.841 -18.968 -0.998 1.00 15.63 140 GLU B O 1
ATOM 1577 N N . HIS B 1 72 ? 29.483 -19.834 1.059 1.00 12.66 141 HIS B N 1
ATOM 1578 C CA . HIS B 1 72 ? 28.084 -20.194 0.817 1.00 11.62 141 HIS B CA 1
ATOM 1579 C C . HIS B 1 72 ? 27.182 -19.647 1.902 1.00 12.03 141 HIS B C 1
ATOM 1580 O O . HIS B 1 72 ? 27.414 -19.915 3.085 1.00 10.93 141 HIS B O 1
ATOM 1587 N N . TRP B 1 73 ? 26.152 -18.897 1.504 1.00 12.02 142 TRP B N 1
ATOM 1588 C CA . TRP B 1 73 ? 25.137 -18.441 2.452 1.00 12.18 142 TRP B CA 1
ATOM 1589 C C . TRP B 1 73 ? 24.461 -19.621 3.156 1.00 13.32 142 TRP B C 1
ATOM 1590 O O . TRP B 1 73 ? 24.147 -20.624 2.504 1.00 12.93 142 TRP B O 1
ATOM 1601 N N . VAL B 1 74 ? 24.198 -19.497 4.459 1.00 11.47 143 VAL B N 1
ATOM 1602 C CA . VAL B 1 74 ? 23.338 -20.460 5.148 1.00 10.48 143 VAL B CA 1
ATOM 1603 C C . VAL B 1 74 ? 22.217 -19.715 5.873 1.00 11.87 143 VAL B C 1
ATOM 1604 O O . VAL B 1 74 ? 22.185 -18.480 5.856 1.00 11.74 143 VAL B O 1
ATOM 1608 N N . GLY B 1 75 ? 21.314 -20.448 6.511 1.00 11.31 144 GLY B N 1
ATOM 1609 C CA . GLY B 1 75 ? 20.068 -19.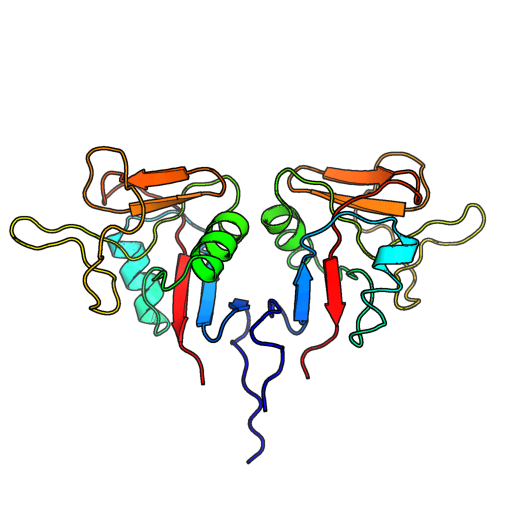871 6.995 1.00 12.04 144 GLY B CA 1
ATOM 1610 C C . GLY B 1 75 ? 20.108 -19.236 8.363 1.00 13.81 144 GLY B C 1
ATOM 1611 O O . GLY B 1 75 ? 19.308 -19.564 9.245 1.00 15.75 144 GLY B O 1
ATOM 1612 N N . LEU B 1 76 ? 21.039 -18.310 8.543 1.00 13.12 145 LEU B N 1
ATOM 1613 C CA . LEU B 1 76 ? 21.186 -17.663 9.824 1.00 16.16 145 LE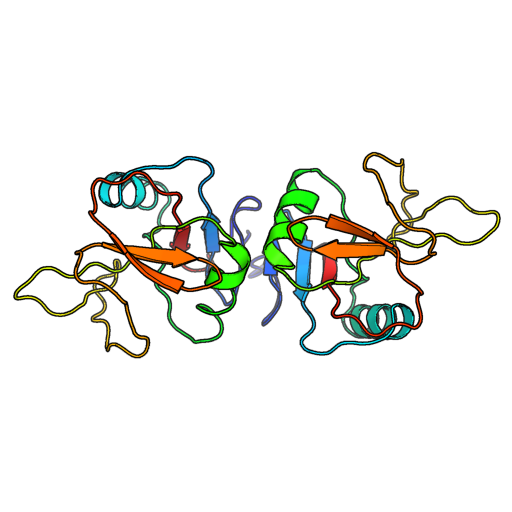U B CA 1
ATOM 1614 C C . LEU B 1 76 ? 21.394 -16.176 9.598 1.00 17.01 145 LEU B C 1
ATOM 1615 O O . LEU B 1 76 ? 22.196 -15.748 8.748 1.00 15.43 145 LEU B O 1
ATOM 1620 N N . LYS B 1 77 ? 20.653 -15.383 10.352 1.00 22.19 146 LYS B N 1
ATOM 1621 C CA . LYS B 1 77 ? 20.683 -13.942 10.172 1.00 24.53 146 LYS B CA 1
ATOM 1622 C C . LYS B 1 77 ? 20.433 -13.254 11.498 1.00 26.65 146 LYS B C 1
ATOM 1623 O O . LYS B 1 77 ? 19.566 -13.659 12.276 1.00 29.44 146 LYS B O 1
ATOM 1629 N N . LYS B 1 78 ? 21.220 -12.220 11.756 1.00 22.49 147 LYS B N 1
ATOM 1630 C CA . LYS B 1 78 ? 21.151 -11.508 13.005 1.00 21.43 147 LYS B CA 1
ATOM 1631 C C . LYS B 1 78 ? 20.823 -10.055 12.750 1.00 22.46 147 LYS B C 1
ATOM 1632 O O . LYS B 1 78 ? 21.605 -9.339 12.114 1.00 21.03 147 LYS B O 1
ATOM 1638 N N . GLU B 1 79 ? 19.648 -9.655 13.237 1.00 24.00 148 GLU B N 1
ATOM 1639 C CA . GLU B 1 79 ? 19.195 -8.276 13.262 1.00 25.89 148 GLU B CA 1
ATOM 1640 C C . GLU B 1 79 ? 19.584 -7.673 14.605 1.00 28.87 148 GLU B C 1
ATOM 1641 O O . GLU B 1 79 ? 19.239 -8.224 15.653 1.00 27.16 148 GLU B O 1
ATOM 1647 N N . PRO B 1 80 ? 20.313 -6.543 14.588 1.00 30.77 149 PRO B N 1
ATOM 1648 C CA . PRO B 1 80 ? 20.604 -5.867 15.858 1.00 29.34 149 PRO B CA 1
ATOM 1649 C C . PRO B 1 80 ? 19.318 -5.629 16.655 1.00 28.51 149 PRO B C 1
ATOM 1650 O O . PRO B 1 80 ? 18.335 -5.132 16.107 1.00 27.65 149 PRO B O 1
ATOM 1654 N N . GLY B 1 81 ? 19.325 -6.003 17.932 1.00 29.75 150 GLY B N 1
ATOM 1655 C CA . GLY B 1 81 ? 18.147 -5.877 18.774 1.00 30.27 150 GLY B CA 1
ATOM 1656 C C . GLY B 1 81 ? 17.339 -7.157 18.933 1.00 30.18 150 GLY B C 1
ATOM 1657 O O . GLY B 1 81 ? 16.498 -7.262 19.833 1.00 31.10 150 GLY B O 1
ATOM 1658 N N . HIS B 1 82 ? 17.592 -8.133 18.063 1.00 27.22 151 HIS B N 1
ATOM 1659 C CA . HIS B 1 82 ? 16.854 -9.388 18.079 1.00 28.08 151 HIS B CA 1
ATOM 1660 C C . HIS B 1 82 ? 17.788 -10.569 18.330 1.00 26.12 151 HIS B C 1
ATOM 1661 O O . HIS B 1 82 ? 18.973 -10.490 18.023 1.00 24.75 151 HIS B O 1
ATOM 1668 N N . PRO B 1 83 ? 17.247 -11.673 18.875 1.00 26.12 152 PRO B N 1
ATOM 1669 C CA . PRO B 1 83 ? 18.049 -12.887 19.071 1.00 26.23 152 PRO B CA 1
ATOM 1670 C C . PRO B 1 83 ? 18.490 -13.433 17.719 1.00 27.52 152 PRO B C 1
ATOM 1671 O O . PRO B 1 83 ? 17.898 -13.103 16.690 1.00 28.45 152 PRO B O 1
ATOM 1675 N N . TRP B 1 84 ? 19.523 -14.262 17.717 1.00 26.15 153 TRP B N 1
ATOM 1676 C CA . TRP B 1 84 ? 19.893 -14.993 16.518 1.00 24.47 153 TRP B CA 1
ATOM 1677 C C . TRP B 1 84 ? 18.774 -15.920 16.139 1.00 25.40 153 TRP B C 1
ATOM 1678 O O . TRP B 1 84 ? 18.234 -16.623 16.992 1.00 25.33 153 TRP B O 1
ATOM 1689 N N . LYS B 1 85 ? 18.452 -15.954 14.852 1.00 25.61 154 LYS B N 1
ATOM 1690 C CA . LYS B 1 85 ? 17.371 -16.794 14.388 1.00 24.26 154 LYS B CA 1
ATOM 1691 C C . LYS B 1 85 ? 17.746 -17.565 13.133 1.00 20.47 154 LYS B C 1
ATOM 1692 O O . LYS B 1 85 ? 18.277 -17.003 12.173 1.00 20.67 154 LYS B O 1
ATOM 1698 N N . TRP B 1 86 ? 17.484 -18.865 13.167 1.00 16.02 155 TRP B N 1
ATOM 1699 C CA . TRP B 1 86 ? 17.541 -19.686 11.973 1.00 14.30 155 TRP B CA 1
ATOM 1700 C C . TRP B 1 86 ? 16.387 -19.326 11.063 1.00 16.56 155 TRP B C 1
ATOM 1701 O O . TRP B 1 86 ? 15.377 -18.782 11.514 1.00 16.44 155 TRP B O 1
ATOM 1712 N N . SER B 1 87 ? 16.544 -19.678 9.789 1.00 17.03 156 SER B N 1
ATOM 1713 C CA . SER B 1 87 ? 15.549 -19.438 8.741 1.00 19.89 156 SER B CA 1
ATOM 1714 C C . SER B 1 87 ? 14.231 -20.178 8.880 1.00 24.58 156 SER B C 1
ATOM 1715 O O . SER B 1 87 ? 13.284 -19.892 8.153 1.00 27.97 156 SER B O 1
ATOM 1718 N N . ASN B 1 88 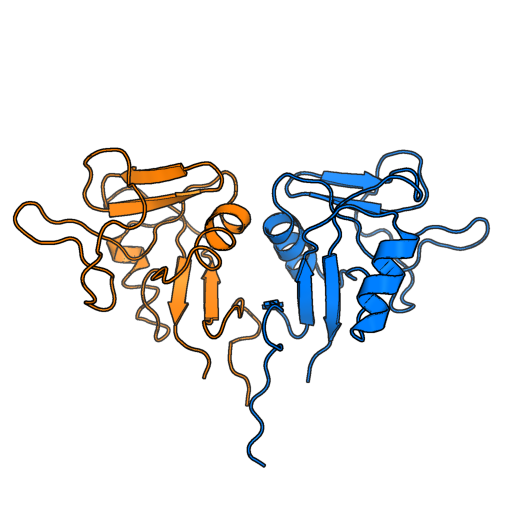? 14.174 -21.146 9.780 1.00 25.72 157 ASN B N 1
ATOM 1719 C CA . ASN B 1 88 ? 12.920 -21.826 10.062 1.00 25.91 157 ASN B CA 1
ATOM 1720 C C . ASN B 1 88 ? 12.247 -21.243 11.309 1.00 25.88 157 ASN B C 1
ATOM 1721 O O . ASN B 1 88 ? 11.277 -21.808 11.806 1.00 27.08 157 ASN B O 1
ATOM 1726 N N . GLY B 1 89 ? 12.785 -20.129 11.820 1.00 23.62 158 GLY B N 1
ATOM 1727 C CA . GLY B 1 89 ? 12.226 -19.447 12.981 1.00 23.06 158 GLY B CA 1
ATOM 1728 C C . GLY B 1 89 ? 12.771 -19.910 14.324 1.00 24.15 158 GLY B C 1
ATOM 1729 O O . GLY B 1 89 ? 12.488 -19.316 15.367 1.00 25.81 158 GLY B O 1
ATOM 1730 N N . LYS B 1 90 ? 13.559 -20.976 14.300 1.00 22.84 159 LYS B N 1
ATOM 1731 C CA . LYS B 1 90 ? 14.157 -21.522 15.507 1.00 24.24 159 LYS B CA 1
ATOM 1732 C C . LYS B 1 90 ? 15.238 -20.575 16.027 1.00 25.00 159 LYS B C 1
ATOM 1733 O O . LYS B 1 90 ? 16.094 -20.128 15.272 1.00 22.19 159 LYS B O 1
ATOM 1739 N N . GLU B 1 91 ? 15.185 -20.228 17.307 1.00 27.17 160 GLU B N 1
ATOM 1740 C CA A GLU B 1 91 ? 16.247 -19.399 17.869 0.57 27.21 160 GLU B CA 1
ATOM 1741 C CA B GLU B 1 91 ? 16.233 -19.418 17.911 0.43 26.57 160 GLU B CA 1
ATOM 1742 C C . GLU B 1 91 ? 17.562 -20.187 17.852 1.00 25.86 160 GLU B C 1
ATOM 1743 O O . GLU B 1 91 ? 17.577 -21.416 18.023 1.00 25.23 160 GLU B O 1
ATOM 1754 N N . PHE B 1 92 ? 18.664 -19.478 17.603 1.00 23.42 161 PHE B N 1
ATOM 1755 C CA . PHE B 1 92 ? 20.003 -20.078 17.572 1.00 21.61 161 PHE B CA 1
ATOM 1756 C C . PHE B 1 92 ? 20.737 -19.830 18.903 1.00 19.94 161 PHE B C 1
ATOM 1757 O O . PHE B 1 92 ? 20.761 -18.705 19.390 1.00 19.63 161 PHE B O 1
ATOM 1765 N N . ASN B 1 93 ? 21.315 -20.866 19.510 1.00 18.70 162 ASN B N 1
ATOM 1766 C CA . ASN B 1 93 ? 21.923 -20.674 20.834 1.00 19.79 162 ASN B CA 1
ATOM 1767 C C . ASN B 1 93 ? 23.441 -20.510 20.797 1.00 18.27 162 ASN B C 1
ATOM 1768 O O . ASN B 1 93 ? 24.132 -20.741 21.784 1.00 19.49 162 ASN B O 1
ATOM 1773 N N . ASN B 1 94 ? 23.961 -20.113 19.650 1.00 18.26 163 ASN B N 1
ATOM 1774 C CA . ASN B 1 94 ? 25.375 -19.802 19.551 1.00 18.69 163 ASN B CA 1
ATOM 1775 C C . ASN B 1 94 ? 26.287 -20.959 19.957 1.00 19.40 163 ASN B C 1
ATOM 1776 O O . ASN B 1 94 ? 27.324 -20.724 20.589 1.00 20.59 163 ASN B O 1
ATOM 1781 N N . TRP B 1 95 ? 25.910 -22.191 19.590 1.00 19.88 164 TRP B N 1
ATOM 1782 C CA . TRP B 1 95 ? 26.757 -23.363 19.845 1.00 18.99 164 TRP B CA 1
ATOM 1783 C C . TRP B 1 95 ? 27.985 -23.427 18.937 1.00 19.93 164 TRP B C 1
ATOM 1784 O O . TRP B 1 95 ? 28.898 -24.221 19.184 1.00 20.25 164 TRP B O 1
ATOM 1795 N N . PHE B 1 96 ? 27.998 -22.618 17.877 1.00 19.61 165 PHE B N 1
ATOM 1796 C CA . PHE B 1 96 ? 29.234 -22.329 17.146 1.00 20.51 165 PHE B CA 1
ATOM 1797 C C . PHE B 1 96 ? 29.415 -20.817 17.057 1.00 21.82 165 PHE B C 1
ATOM 1798 O O . PHE B 1 96 ? 28.446 -20.067 17.191 1.00 22.79 165 PHE B O 1
ATOM 1806 N N . ASN B 1 97 ? 30.655 -20.377 16.872 1.00 21.91 166 ASN B N 1
ATOM 1807 C CA . ASN B 1 97 ? 30.963 -18.964 16.735 1.00 20.85 166 ASN B CA 1
ATOM 1808 C C . ASN B 1 97 ? 30.800 -18.487 15.285 1.00 21.54 166 ASN B C 1
ATOM 1809 O O . ASN B 1 97 ? 31.079 -19.234 14.338 1.00 21.35 166 ASN B O 1
ATOM 1814 N N . VAL B 1 98 ? 30.334 -17.251 15.118 1.00 19.65 167 VAL B N 1
ATOM 1815 C CA . VAL B 1 98 ? 30.276 -16.608 13.813 1.00 17.06 167 VAL B CA 1
ATOM 1816 C C . VAL B 1 98 ? 31.151 -15.374 13.894 1.00 18.32 167 VAL B C 1
ATOM 1817 O O . VAL B 1 98 ? 30.855 -14.457 14.662 1.00 20.78 167 VAL B O 1
ATOM 1821 N N . THR B 1 99 ? 32.234 -15.337 13.123 1.00 18.93 168 THR B N 1
ATOM 1822 C CA . THR B 1 99 ? 33.110 -14.166 13.158 1.00 19.14 168 THR B CA 1
ATOM 1823 C C . THR B 1 99 ? 32.506 -12.967 12.406 1.00 19.69 168 THR B C 1
ATOM 1824 O O . THR B 1 99 ? 31.572 -13.112 11.595 1.00 17.73 168 THR B O 1
ATOM 1828 N N . GLY B 1 100 ? 33.035 -11.781 12.687 1.00 19.69 169 GLY B N 1
ATOM 1829 C CA . GLY B 1 100 ? 32.560 -10.559 12.057 1.00 21.43 169 GLY B CA 1
ATOM 1830 C C . GLY B 1 100 ? 31.317 -10.010 12.736 1.00 24.00 169 GLY B C 1
ATOM 1831 O O . GLY B 1 100 ? 30.910 -10.501 13.788 1.00 25.90 169 GLY B O 1
ATOM 1832 N N . SER B 1 101 ? 30.699 -8.999 12.131 1.00 20.62 170 SER B N 1
ATOM 1833 C CA . SER B 1 101 ? 29.541 -8.356 12.740 1.00 19.17 170 SER B CA 1
ATOM 1834 C C . SER B 1 101 ? 28.464 -7.984 11.719 1.00 19.78 170 SER B C 1
ATOM 1835 O O . SER B 1 101 ? 27.591 -7.141 11.995 1.00 19.67 170 SER B O 1
ATOM 1838 N N . ASP B 1 102 ? 28.518 -8.608 10.543 1.00 18.61 171 ASP B N 1
ATOM 1839 C CA . ASP B 1 102 ? 27.478 -8.398 9.537 1.00 18.60 171 ASP B CA 1
ATOM 1840 C C . ASP B 1 102 ? 26.251 -9.269 9.818 1.00 18.30 171 ASP B C 1
ATOM 1841 O O . ASP B 1 102 ? 26.316 -10.183 10.637 1.00 17.66 171 ASP B O 1
ATOM 1846 N N . LYS B 1 103 ? 25.135 -8.974 9.157 1.00 16.31 172 LYS B N 1
ATOM 1847 C CA . LYS B 1 103 ? 23.870 -9.624 9.493 1.00 16.12 172 LYS B CA 1
ATOM 1848 C C . LYS B 1 103 ? 23.726 -11.049 8.970 1.00 14.66 172 LYS B C 1
ATOM 1849 O O . LYS B 1 103 ? 23.083 -11.862 9.607 1.00 17.07 172 LYS B O 1
ATOM 1855 N N . CYS B 1 104 ? 24.290 -11.338 7.803 1.00 14.61 173 CYS B N 1
ATOM 1856 C CA . CYS B 1 104 ? 24.040 -12.616 7.136 1.00 13.23 173 CYS B CA 1
ATOM 1857 C C . CYS B 1 104 ? 25.235 -13.557 7.244 1.00 14.33 173 CYS B C 1
ATOM 1858 O O . CYS B 1 104 ? 26.388 -13.149 7.071 1.00 15.19 173 CYS B O 1
ATOM 1861 N N . VAL B 1 105 ? 24.941 -14.820 7.522 1.00 12.22 174 VAL B N 1
ATOM 1862 C CA . VAL B 1 105 ? 25.980 -15.802 7.795 1.00 11.59 174 VAL B CA 1
ATOM 1863 C C . VAL B 1 105 ? 26.297 -16.677 6.570 1.00 12.58 174 VAL B C 1
ATOM 1864 O O . VAL B 1 105 ? 25.400 -17.120 5.848 1.00 11.16 174 VAL B O 1
ATOM 1868 N N . PHE B 1 106 ? 27.587 -16.892 6.339 1.00 11.73 175 PHE B N 1
ATOM 1869 C CA . PHE B 1 106 ? 28.035 -17.828 5.320 1.00 11.67 175 PHE B CA 1
ATOM 1870 C C . PHE B 1 106 ? 29.051 -18.788 5.927 1.00 11.41 175 PHE B C 1
ATOM 1871 O O . PHE B 1 106 ? 29.572 -18.557 7.016 1.00 12.55 175 PHE B O 1
ATOM 1879 N N . LEU B 1 107 ? 29.336 -19.869 5.223 1.00 12.51 176 LEU B N 1
ATOM 1880 C CA . LEU B 1 107 ? 30.433 -20.738 5.628 1.00 13.01 176 LEU B CA 1
ATOM 1881 C C . LEU B 1 107 ? 31.248 -21.207 4.435 1.00 14.52 176 LEU B C 1
ATOM 1882 O O . LEU B 1 107 ? 30.851 -21.049 3.271 1.00 13.69 176 LEU B O 1
ATOM 1887 N N . LYS B 1 108 ? 32.404 -21.774 4.754 1.00 15.46 177 LYS B N 1
ATOM 1888 C CA . LYS B 1 108 ? 33.300 -22.407 3.781 1.00 16.58 177 LYS B CA 1
ATOM 1889 C C . LYS B 1 108 ? 34.194 -23.339 4.597 1.00 18.99 177 LYS B C 1
ATOM 1890 O O . LYS B 1 108 ? 34.026 -23.450 5.818 1.00 19.88 177 LYS B O 1
ATOM 1896 N N . ASN B 1 109 ? 35.139 -24.015 3.951 1.00 19.48 178 ASN B N 1
ATOM 1897 C CA . ASN B 1 109 ? 35.825 -25.109 4.645 1.00 23.72 178 ASN B CA 1
ATOM 1898 C C . ASN B 1 109 ? 36.622 -24.651 5.858 1.00 24.80 178 ASN B C 1
ATOM 1899 O O . ASN B 1 109 ? 36.828 -25.425 6.805 1.00 25.74 178 ASN B O 1
ATOM 1904 N N . THR B 1 110 ? 37.043 -23.389 5.838 1.00 22.22 179 THR B N 1
ATOM 1905 C CA . THR B 1 110 ? 37.896 -22.881 6.889 1.00 24.03 179 THR B CA 1
ATOM 1906 C C . THR B 1 110 ? 37.250 -21.838 7.780 1.00 26.08 179 THR B C 1
ATOM 1907 O O . THR B 1 110 ? 37.891 -21.356 8.716 1.00 30.65 179 THR B O 1
ATOM 1911 N N . GLU B 1 111 ? 36.001 -21.462 7.507 1.00 22.43 180 GLU B N 1
ATOM 1912 C CA . GLU B 1 111 ? 35.376 -20.484 8.387 1.00 22.46 180 GLU B CA 1
ATOM 1913 C C . GLU B 1 111 ? 33.868 -20.460 8.377 1.00 18.88 180 GLU B C 1
ATOM 1914 O O . GLU B 1 111 ? 33.223 -20.921 7.444 1.00 17.47 180 GLU B O 1
ATOM 1920 N N . VAL B 1 112 ? 33.334 -19.918 9.462 1.00 19.07 181 VAL B N 1
ATOM 1921 C CA . VAL B 1 112 ? 31.931 -19.601 9.579 1.00 17.14 181 VAL B CA 1
ATOM 1922 C C . VAL B 1 112 ? 31.905 -18.144 9.963 1.00 15.84 181 VAL B C 1
ATOM 1923 O O . VAL B 1 112 ? 32.409 -17.758 11.023 1.00 16.67 181 VAL B O 1
ATOM 1927 N N . SER B 1 113 ? 31.344 -17.320 9.092 1.00 13.95 182 SER B N 1
ATOM 1928 C CA . SER B 1 113 ? 31.501 -15.894 9.273 1.00 15.52 182 SER B CA 1
ATOM 1929 C C . SER B 1 113 ? 30.269 -15.132 8.791 1.00 14.61 182 SER B C 1
ATOM 1930 O O . SER B 1 113 ? 29.209 -15.722 8.566 1.00 13.60 182 SER B O 1
ATOM 1933 N N . SER B 1 114 ? 30.392 -13.816 8.673 1.00 15.11 183 SER B N 1
ATOM 1934 C CA . SER B 1 114 ? 29.250 -13.001 8.263 1.00 17.18 183 SER B CA 1
ATOM 1935 C C . SER B 1 114 ? 29.662 -11.959 7.228 1.00 18.26 183 SER B C 1
ATOM 1936 O O . SER B 1 114 ? 30.834 -11.580 7.152 1.00 19.68 183 SER B O 1
ATOM 1939 N N . MET B 1 115 ? 28.691 -11.499 6.444 1.00 17.65 184 MET B N 1
ATOM 1940 C CA . MET B 1 115 ? 28.954 -10.598 5.330 1.00 21.06 184 MET B CA 1
ATOM 1941 C C . MET B 1 115 ? 27.711 -9.783 5.015 1.00 18.86 184 MET B C 1
ATOM 1942 O O . MET B 1 115 ? 26.613 -10.187 5.371 1.00 18.47 184 MET B O 1
ATOM 1947 N N A GLU B 1 116 ? 27.881 -8.645 4.349 0.50 18.65 185 GLU B N 1
ATOM 1948 N N B GLU B 1 116 ? 27.896 -8.640 4.353 0.50 19.32 185 GLU B N 1
ATOM 1949 C CA A GLU B 1 116 ? 26.743 -7.824 3.942 0.50 19.28 185 GLU B CA 1
ATOM 1950 C CA B GLU B 1 116 ? 26.783 -7.824 3.867 0.50 20.55 185 GLU B CA 1
ATOM 1951 C C A GLU B 1 116 ? 25.780 -8.611 3.059 0.50 19.04 185 GLU B C 1
ATOM 1952 C C B GLU B 1 116 ? 25.790 -8.696 3.102 0.50 19.42 185 GLU B C 1
ATOM 1953 O O A GLU B 1 116 ? 26.182 -9.213 2.062 0.50 19.12 185 GLU B O 1
ATOM 1954 O O B GLU B 1 116 ? 26.186 -9.461 2.222 0.50 19.23 185 GLU B O 1
ATOM 1965 N N . CYS B 1 117 ? 24.503 -8.576 3.425 1.00 18.59 186 CYS B N 1
ATOM 1966 C CA . CYS B 1 117 ? 23.511 -9.489 2.856 1.00 17.14 186 CYS B CA 1
ATOM 1967 C C . CYS B 1 117 ? 23.341 -9.320 1.360 1.00 18.35 186 CYS B C 1
ATOM 1968 O O . CYS B 1 117 ? 22.869 -10.221 0.670 1.00 17.95 186 CYS B O 1
ATOM 1971 N N . GLU B 1 118 ? 23.769 -8.167 0.861 1.00 19.89 187 GLU B N 1
ATOM 1972 C CA A GLU B 1 118 ? 23.654 -7.805 -0.544 0.61 22.62 187 GLU B CA 1
ATOM 1973 C CA B GLU B 1 118 ? 23.595 -7.894 -0.557 0.39 22.08 187 GLU B CA 1
ATOM 1974 C C . GLU B 1 118 ? 24.703 -8.490 -1.423 1.00 21.59 187 GLU B C 1
ATOM 1975 O O . GLU B 1 118 ? 24.560 -8.544 -2.644 1.00 23.17 187 GLU B O 1
ATOM 1986 N N . LYS B 1 119 ? 25.783 -8.972 -0.803 1.00 19.55 188 LYS B N 1
ATOM 1987 C CA . LYS B 1 119 ? 26.847 -9.625 -1.564 1.00 17.21 188 LYS B CA 1
ATOM 1988 C C . LYS B 1 119 ? 26.309 -10.866 -2.269 1.00 17.35 188 LYS B C 1
ATOM 1989 O O . LYS B 1 119 ? 25.443 -11.570 -1.746 1.00 18.07 188 LYS B O 1
ATOM 1995 N N . ASN B 1 120 ? 26.811 -11.119 -3.475 1.00 15.59 189 ASN B N 1
ATOM 1996 C CA . ASN B 1 120 ? 26.469 -12.333 -4.190 1.00 14.65 189 ASN B CA 1
ATOM 1997 C C . ASN B 1 120 ? 27.399 -13.466 -3.797 1.00 16.40 189 ASN B C 1
ATOM 1998 O O . ASN B 1 120 ? 28.607 -13.405 -4.065 1.00 16.42 189 ASN B O 1
ATOM 2003 N N . LEU B 1 121 ? 26.833 -14.495 -3.166 1.00 15.09 190 LEU B N 1
ATOM 2004 C CA . LEU B 1 121 ? 27.588 -15.693 -2.800 1.00 15.05 190 LEU B CA 1
ATOM 2005 C C . LEU B 1 121 ? 26.793 -16.899 -3.248 1.00 13.58 190 LEU B C 1
ATOM 2006 O O . LEU B 1 121 ? 25.582 -16.795 -3.467 1.00 13.70 190 LEU B O 1
ATOM 2011 N N . TYR B 1 122 ? 27.456 -18.039 -3.387 1.00 12.61 191 TYR B N 1
ATOM 2012 C CA . TYR B 1 122 ? 26.739 -19.297 -3.548 1.00 13.10 191 TYR B CA 1
ATOM 2013 C C . TYR B 1 122 ? 25.904 -19.524 -2.288 1.00 13.04 191 TYR B C 1
ATOM 2014 O O . TYR B 1 122 ? 26.100 -18.844 -1.278 1.00 12.62 191 TYR B O 1
ATOM 2023 N N . TRP B 1 123 ? 24.983 -20.485 -2.326 1.00 12.95 192 TRP B N 1
ATOM 2024 C CA . TRP B 1 123 ? 24.199 -20.766 -1.144 1.00 13.46 192 TRP B CA 1
ATOM 2025 C C . TRP B 1 123 ? 23.825 -22.231 -1.039 1.00 12.27 192 TRP B C 1
ATOM 2026 O O . TRP B 1 123 ? 23.994 -22.997 -1.988 1.00 12.34 192 TRP B O 1
ATOM 2037 N N . ILE B 1 124 ? 23.306 -22.601 0.130 1.00 11.11 193 ILE B N 1
ATOM 2038 C CA . ILE B 1 124 ? 22.865 -23.965 0.384 1.00 11.42 193 ILE B CA 1
ATOM 2039 C C . ILE B 1 124 ? 21.473 -23.933 1.023 1.00 12.33 193 ILE B C 1
ATOM 2040 O O . ILE B 1 124 ? 21.269 -23.202 2.010 1.00 12.07 193 ILE B O 1
ATOM 2045 N N . CYS B 1 125 ? 20.531 -24.699 0.454 1.00 12.39 194 CYS B N 1
ATOM 2046 C CA . CYS B 1 125 ? 19.198 -24.905 1.050 1.00 11.30 194 CYS B CA 1
ATOM 2047 C C . CYS B 1 125 ? 19.146 -26.255 1.728 1.00 11.35 194 CYS B C 1
ATOM 2048 O O . CYS B 1 125 ? 19.881 -27.180 1.353 1.00 11.96 194 CYS B O 1
ATOM 2051 N N . ASN B 1 126 ? 18.258 -26.397 2.705 1.00 11.14 195 ASN B N 1
ATOM 2052 C CA . ASN B 1 126 ? 17.853 -27.744 3.100 1.00 11.07 195 ASN B CA 1
ATOM 2053 C C . ASN B 1 126 ? 16.384 -27.850 3.422 1.00 11.50 195 ASN B C 1
ATOM 2054 O O . ASN B 1 126 ? 15.682 -26.838 3.588 1.00 12.32 195 ASN B O 1
ATOM 2059 N N . LYS B 1 127 ? 15.915 -29.085 3.451 1.00 11.72 196 LYS B N 1
ATOM 2060 C CA . LYS B 1 127 ? 14.554 -29.377 3.836 1.00 12.95 196 LYS B CA 1
ATOM 2061 C C . LYS B 1 127 ? 14.517 -30.842 4.267 1.00 13.36 196 LYS B C 1
ATOM 2062 O O . LYS B 1 127 ? 15.440 -31.616 3.980 1.00 12.62 196 LYS B O 1
ATOM 2068 N N . PRO B 1 128 ? 13.464 -31.228 4.992 1.00 16.71 197 PRO B N 1
ATOM 2069 C CA . PRO B 1 128 ? 13.439 -32.604 5.493 1.00 16.96 197 PRO B CA 1
ATOM 2070 C C . PRO B 1 128 ? 13.319 -33.640 4.372 1.00 17.21 197 PRO B C 1
ATOM 2071 O O . PRO B 1 128 ? 12.736 -33.315 3.331 1.00 19.60 197 PRO B O 1
ATOM 2075 N N . TYR B 1 129 ? 13.852 -34.850 4.586 1.00 15.42 198 TYR B N 1
ATOM 2076 C CA . TYR B 1 129 ? 13.538 -35.997 3.727 1.00 17.43 198 TYR B CA 1
ATOM 2077 C C . TYR B 1 129 ? 12.022 -36.071 3.593 1.00 18.70 198 TYR B C 1
ATOM 2078 O O . TYR B 1 129 ? 11.289 -35.912 4.581 1.00 18.91 198 TYR B O 1
ATOM 2087 N N . LYS B 1 130 ? 11.542 -36.335 2.385 1.00 19.32 199 LYS B N 1
ATOM 2088 C CA . LYS B 1 130 ? 10.143 -36.696 2.203 1.00 22.45 199 LYS B CA 1
ATOM 2089 C C . LYS B 1 130 ? 9.875 -38.106 2.812 1.00 25.18 199 LYS B C 1
ATOM 2090 O O . LYS B 1 130 ? 10.717 -39.041 2.819 1.00 25.31 199 LYS B O 1
#

B-factor: mean 24.66, std 12.37, range [8.33, 92.94]

CATH classification: 3.10.100.10

GO terms:
  GO:0004888 transmembrane signaling receptor activity (F, IDA)
  GO:0005886 plasma membrane (C, IDA)
  GO:2000329 negative regulation of T-helper 17 cell lineage commitment (P, IDA)
  GO:2000405 negative regulation of T cell migration (P, IDA)
  GO:0050728 negative regulation of inflammatory response (P, IDA)
  GO:0140313 molecular sequestering activity (F, IDA)
  GO:0004888 transmembrane signaling receptor activity (F, IC)
  GO:0004888 transmembrane signaling receptor activity (F, TAS)
  GO:0005886 plasma membrane (C, TAS)
  GO:0005515 protein binding (F, IPI)
  GO:0042802 identical protein binding (F, IDA)
  GO:0032991 protein-containing complex (C, IDA)

Organism: Homo sapiens (NCBI:txid9606)

Secondary structure (DSSP, 8-state):
----B---TT-EEETTEEEEE-SS-B-HHHHHHHHHTTT-EEPP--SHHHHHHHHHHHTTS-EEEEEEE-TTS-EEETTSPBP---S---SS-SEEEEETTEEEEE-TTS-BEEEEEEE--/-BSS-TTSEEETTEEEEE-SS-B-HHHHHHHHHTTT-EEPP--SHHHHHHHHHHHTTS-EEEEEE--TTS--EETTSPBP--SS---SS-SEEEEETTEEEEE-TTS-BEEEEEEE--

Nearest PDB structures (foldseek):
  1e87-assembly1_A  TM=9.851E-01  e=1.421E-20  Homo sapiens
  1fm5-assembly1_A-2  TM=9.833E-01  e=1.284E-19  Homo sapiens
  4qki-assembly1_A  TM=9.459E-01  e=1.217E-13  Homo sapiens
  4iop-assembly1_A  TM=9.703E-01  e=3.660E-13  Homo sapiens
  3ff7-assembly1_D  TM=8.826E-01  e=1.132E-09  Homo sapiens

InterPro domains:
  IPR001304 C-type lecti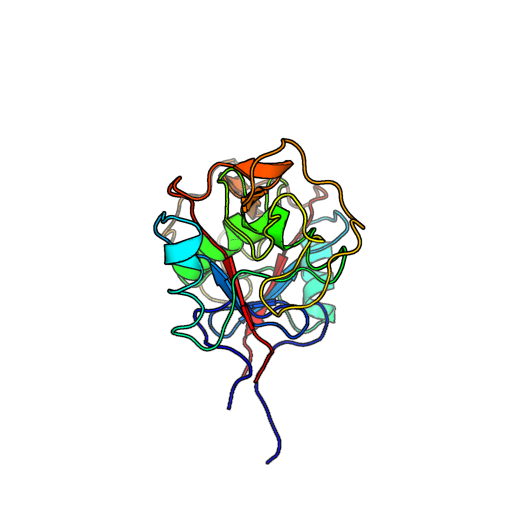n-like [PF00059] (103-196)
  IPR001304 C-type lectin-like [PS50041] (92-195)
  IPR001304 C-type lectin-like [SM00034] (85-195)
  IPR016186 C-type lectin-like/link domain superfamily [G3DSA:3.10.100.10] (70-199)
  IPR016187 C-type lectin fold [SSF56436] (46-198)
  IPR033992 Natural killer cell receptor-like, C-type lectin-like domain [cd03593] (85-196)
  IPR050828 C-type lectin and matrix domain-containing protein [PTHR45710] (18-196)